Protein AF-A0A0Q8IZI5-F1 (afdb_monomer_lite)

Foldseek 3Di:
DECVQPEDEDQDAAESEEAEDPAFCPDVVREDADAAEYENYEYECQNVVVVVRHNYAHYEHYDARHHYDHPAAHEDYNYEYEDRQAQNYEYEYQYAERYEYYAYEYHELAHEYEYAEANGEHEHYEYYLYEFEYEQVRFNAHYEDNYADHEHEYEHYEYYNYEGEAFHHEHEWDRQYEYEHYYAEAYEFHHADYDAQTESYEYEYEDATEYEHAEHYQYEYEADNAAPYHYEYYHNYYYYADEHENYEYEHNPHQVHENEEHAQHERYEYYLAEADYEDLYQENYEAHNYEQYEYENYEYDDYPRHQEHYEYDDQYENYEHEAYEYADPHYHYHDPHPYDYHYHYDYDD

Structure (mmCIF, N/CA/C/O backbone):
data_AF-A0A0Q8IZI5-F1
#
_entry.id   AF-A0A0Q8IZI5-F1
#
loop_
_atom_site.group_PDB
_atom_site.id
_atom_site.type_symbol
_atom_site.label_atom_id
_atom_site.label_alt_id
_atom_site.label_comp_id
_atom_site.label_asym_id
_atom_site.label_entity_id
_atom_site.label_seq_id
_atom_site.pdbx_PDB_ins_code
_atom_site.Cartn_x
_atom_site.Cartn_y
_atom_site.Cartn_z
_atom_site.occupancy
_atom_site.B_iso_or_equiv
_atom_site.auth_seq_id
_atom_site.auth_comp_id
_atom_site.auth_asym_id
_atom_site.auth_atom_id
_atom_site.pdbx_PDB_model_num
ATOM 1 N N . MET A 1 1 ? -24.765 -6.266 13.966 1.00 77.00 1 MET A N 1
ATOM 2 C CA . MET A 1 1 ? -25.702 -5.258 13.436 1.00 77.00 1 MET A CA 1
ATOM 3 C C . MET A 1 1 ? -26.083 -5.649 12.017 1.00 77.00 1 MET A C 1
ATOM 5 O O . MET A 1 1 ? -25.200 -5.822 11.191 1.00 77.00 1 MET A O 1
ATOM 9 N N . LYS A 1 2 ? -27.375 -5.827 11.736 1.00 82.44 2 LYS A N 1
ATOM 10 C CA . LYS A 1 2 ? -27.873 -5.994 10.365 1.00 82.44 2 LYS A CA 1
ATOM 11 C C . LYS A 1 2 ? -28.459 -4.654 9.944 1.00 82.44 2 LYS A C 1
ATOM 13 O O . LYS A 1 2 ? -29.420 -4.203 10.556 1.00 82.44 2 LYS A O 1
ATOM 18 N N . GLY A 1 3 ? -27.832 -4.002 8.974 1.00 71.56 3 GLY A N 1
ATOM 19 C CA . GLY A 1 3 ? -28.241 -2.687 8.509 1.00 71.56 3 GLY A CA 1
ATOM 20 C C . GLY A 1 3 ? -29.506 -2.727 7.658 1.00 71.56 3 GLY A C 1
ATOM 21 O O . GLY A 1 3 ? -30.196 -1.727 7.614 1.00 71.56 3 GLY A O 1
ATOM 22 N N . ASN A 1 4 ? -29.864 -3.860 7.037 1.00 81.94 4 ASN A N 1
ATOM 23 C CA . ASN A 1 4 ? -31.060 -3.991 6.186 1.00 81.94 4 ASN A CA 1
ATOM 24 C C . ASN A 1 4 ? -31.183 -2.868 5.130 1.00 81.94 4 ASN A C 1
ATOM 26 O O . ASN A 1 4 ? -32.286 -2.417 4.835 1.00 81.94 4 ASN A O 1
ATOM 30 N N . ASN A 1 5 ? -30.051 -2.422 4.569 1.00 80.50 5 ASN A N 1
ATOM 31 C CA . ASN A 1 5 ? -29.948 -1.297 3.630 1.00 80.50 5 ASN A CA 1
ATOM 32 C C . ASN A 1 5 ? -30.309 0.075 4.227 1.00 80.50 5 ASN A C 1
ATOM 34 O O . ASN A 1 5 ? -30.583 1.016 3.484 1.00 80.50 5 ASN A O 1
ATOM 38 N N . CYS A 1 6 ? -30.289 0.215 5.553 1.00 88.12 6 CYS A N 1
ATOM 39 C CA . CYS A 1 6 ? -30.423 1.508 6.208 1.00 88.12 6 CYS A CA 1
ATOM 40 C C . CYS A 1 6 ? -29.245 2.428 5.858 1.00 88.12 6 CYS A C 1
ATOM 42 O O . CYS A 1 6 ? -28.095 1.991 5.741 1.00 88.12 6 CYS A O 1
ATOM 44 N N . GLU A 1 7 ? -29.542 3.722 5.753 1.00 93.31 7 GLU A N 1
ATOM 45 C CA . GLU A 1 7 ? -28.550 4.785 5.625 1.00 93.31 7 GLU A CA 1
ATOM 46 C C . GLU A 1 7 ? -28.426 5.552 6.947 1.00 93.31 7 GLU A C 1
ATOM 48 O O . GLU A 1 7 ? -29.413 6.026 7.509 1.00 93.31 7 GLU A O 1
ATOM 53 N N . ILE A 1 8 ? -27.196 5.683 7.440 1.00 92.81 8 ILE A N 1
ATOM 54 C CA . ILE A 1 8 ? -26.829 6.558 8.551 1.00 92.81 8 ILE A CA 1
ATOM 55 C C . ILE A 1 8 ? -26.340 7.878 7.957 1.00 92.81 8 ILE A C 1
ATOM 57 O O . ILE A 1 8 ? -25.243 7.950 7.396 1.00 92.81 8 ILE A O 1
ATOM 61 N N . MET A 1 9 ? -27.143 8.932 8.106 1.00 93.69 9 MET A N 1
ATOM 62 C CA . MET A 1 9 ? -26.742 10.300 7.776 1.00 93.69 9 MET A CA 1
ATOM 63 C C . MET A 1 9 ? -25.975 10.902 8.956 1.00 93.69 9 MET A C 1
ATOM 65 O O . MET A 1 9 ? -26.562 11.330 9.949 1.00 93.69 9 MET A O 1
ATOM 69 N N . ALA A 1 10 ? -24.648 10.890 8.875 1.00 90.81 10 ALA A N 1
ATOM 70 C CA . ALA A 1 10 ? -23.789 11.318 9.966 1.00 90.81 10 ALA A CA 1
ATOM 71 C C . ALA A 1 10 ? -23.769 12.849 10.091 1.00 90.81 10 ALA A C 1
ATOM 73 O O . ALA A 1 10 ? -23.404 13.558 9.153 1.00 90.81 10 ALA A O 1
ATOM 74 N N . ASN A 1 11 ? -24.107 13.346 11.282 1.00 91.75 11 ASN A N 1
ATOM 75 C CA . ASN A 1 11 ? -23.976 14.749 11.681 1.00 91.75 11 ASN A CA 1
ATOM 76 C C . ASN A 1 11 ? -23.412 14.848 13.110 1.00 91.75 11 ASN A C 1
ATOM 78 O O . ASN A 1 11 ? -23.970 15.509 13.983 1.00 91.75 11 ASN A O 1
ATOM 82 N N . VAL A 1 12 ? -22.344 14.095 13.370 1.00 88.88 12 VAL A N 1
ATOM 83 C CA . VAL A 1 12 ? -21.692 14.007 14.681 1.00 88.88 12 VAL A CA 1
ATOM 84 C C . VAL A 1 12 ? -20.206 14.322 14.554 1.00 88.88 12 VAL A C 1
ATOM 86 O O . VAL A 1 12 ? -19.588 14.037 13.528 1.00 88.88 12 VAL A O 1
ATOM 89 N N . ALA A 1 13 ? -19.633 14.922 15.599 1.00 90.38 13 ALA A N 1
ATOM 90 C CA . ALA A 1 13 ? -18.185 14.967 15.750 1.00 90.38 13 ALA A CA 1
ATOM 91 C C . ALA A 1 13 ? -17.682 13.556 16.086 1.00 90.38 13 ALA A C 1
ATOM 93 O O . ALA A 1 13 ? -18.263 12.874 16.931 1.00 90.38 13 ALA A O 1
ATOM 94 N N . GLY A 1 14 ? -16.607 13.120 15.431 1.00 91.06 14 GLY A N 1
ATOM 95 C CA . GLY A 1 14 ? -16.111 11.750 15.550 1.00 91.06 14 GLY A CA 1
ATOM 96 C C . GLY A 1 14 ? -16.779 10.734 14.604 1.00 91.06 14 GLY A C 1
ATOM 97 O O . GLY A 1 14 ? -17.493 11.106 13.671 1.00 91.06 14 GLY A O 1
ATOM 98 N N . PRO A 1 15 ? -16.514 9.432 14.804 1.00 93.50 15 PRO A N 1
ATOM 99 C CA . PRO A 1 15 ? -17.040 8.367 13.952 1.00 93.50 15 PRO A CA 1
ATOM 100 C C . PRO A 1 15 ? -18.563 8.212 14.061 1.00 93.50 15 PRO A C 1
ATOM 102 O O . PRO A 1 15 ? -19.110 8.219 15.163 1.00 93.50 15 PRO A O 1
ATOM 105 N N . ALA A 1 16 ? -19.235 7.972 12.932 1.00 94.12 16 ALA A N 1
ATOM 106 C CA . ALA A 1 16 ? -20.662 7.644 12.898 1.00 94.12 16 ALA A CA 1
ATOM 107 C C . ALA A 1 16 ? -20.955 6.278 13.541 1.00 94.12 16 ALA A C 1
ATOM 109 O O . ALA A 1 16 ? -21.962 6.110 14.228 1.00 94.12 16 ALA A O 1
ATOM 110 N N . LEU A 1 17 ? -20.053 5.311 13.354 1.00 93.81 17 LEU A N 1
ATOM 111 C CA . LEU A 1 17 ? -20.036 4.048 14.080 1.00 93.81 17 LEU A CA 1
ATOM 112 C C . LEU A 1 17 ? -18.673 3.831 14.734 1.00 93.81 17 LEU A C 1
ATOM 114 O O . LEU A 1 17 ? -17.640 3.763 14.067 1.00 93.81 17 LEU A O 1
ATOM 118 N N . ARG A 1 18 ? -18.684 3.664 16.055 1.00 92.19 18 ARG A N 1
ATOM 119 C CA . ARG A 1 18 ? -17.483 3.404 16.845 1.00 92.19 18 ARG A CA 1
ATOM 120 C C . ARG A 1 18 ? -17.511 1.997 17.424 1.00 92.19 18 ARG A C 1
ATOM 122 O O . ARG A 1 18 ? -18.342 1.694 18.275 1.00 92.19 18 ARG A O 1
ATOM 129 N N . LEU A 1 19 ? -16.583 1.154 16.985 1.00 89.75 19 LEU A N 1
ATOM 130 C CA . LEU A 1 19 ? -16.365 -0.190 17.519 1.00 89.75 19 LEU A CA 1
ATOM 131 C C . LEU A 1 19 ? -15.165 -0.141 18.457 1.00 89.75 19 LEU A C 1
ATOM 133 O O . LEU A 1 19 ? -14.031 -0.417 18.066 1.00 89.75 19 LEU A O 1
ATOM 137 N N . GLN A 1 20 ? -15.430 0.294 19.685 1.00 83.50 20 GLN A N 1
ATOM 138 C CA . GLN A 1 20 ? -14.397 0.484 20.693 1.00 83.50 20 GLN A CA 1
ATOM 139 C C . GLN A 1 20 ? -14.345 -0.706 21.661 1.00 83.50 20 GLN A C 1
ATOM 141 O O . GLN A 1 20 ? -15.379 -1.069 22.237 1.00 83.50 20 GLN A O 1
ATOM 146 N N . PRO A 1 21 ? -13.155 -1.275 21.902 1.00 80.62 21 PRO A N 1
ATOM 147 C CA . PRO A 1 21 ? -12.958 -2.188 23.014 1.00 80.62 21 PRO A CA 1
ATOM 148 C C . PRO A 1 21 ? -13.211 -1.431 24.330 1.00 80.62 21 PRO A C 1
ATOM 150 O O . PRO A 1 21 ? -13.073 -0.208 24.419 1.00 80.62 21 PRO A O 1
ATOM 153 N N . GLN A 1 22 ? -13.612 -2.142 25.364 1.00 80.25 22 GLN A N 1
ATOM 154 C CA . GLN A 1 22 ? -13.727 -1.706 26.748 1.00 80.25 22 GLN A CA 1
ATOM 155 C C . GLN A 1 22 ? -12.480 -2.057 27.569 1.00 80.25 22 GLN A C 1
ATOM 157 O O . GLN A 1 22 ? -12.191 -1.346 28.529 1.00 80.25 22 GLN A O 1
ATOM 162 N N . CYS A 1 23 ? -11.719 -3.098 27.202 1.00 78.88 23 CYS A N 1
ATOM 163 C CA . CYS A 1 23 ? -10.543 -3.521 27.973 1.00 78.88 23 CYS A CA 1
ATOM 164 C C . CYS A 1 23 ? -9.328 -2.580 27.779 1.00 78.88 23 CYS A C 1
ATOM 166 O O . CYS A 1 23 ? -8.793 -2.493 26.663 1.00 78.88 23 CYS A O 1
ATOM 168 N N . PRO A 1 24 ? -8.848 -1.900 28.842 1.00 80.38 24 PRO A N 1
ATOM 169 C CA . PRO A 1 24 ? -7.635 -1.090 28.785 1.00 80.38 24 PRO A CA 1
ATOM 170 C C . PRO A 1 24 ? -6.370 -1.959 28.799 1.00 80.38 24 PRO A C 1
ATOM 172 O O . PRO A 1 24 ? -6.361 -3.084 29.309 1.00 80.38 24 PRO A O 1
ATOM 175 N N . ILE A 1 25 ? -5.258 -1.412 28.301 1.00 74.44 25 ILE A N 1
ATOM 176 C CA . ILE A 1 25 ? -3.935 -2.030 28.460 1.00 74.44 25 ILE A CA 1
ATOM 177 C C . ILE A 1 25 ? -3.653 -2.239 29.958 1.00 74.44 25 ILE A C 1
ATOM 179 O O . ILE A 1 25 ? -3.585 -1.281 30.721 1.00 74.44 25 ILE A O 1
ATOM 183 N N . GLY A 1 26 ? -3.472 -3.499 30.368 1.00 69.12 26 GLY A N 1
ATOM 184 C CA . GLY A 1 26 ? -3.138 -3.866 31.751 1.00 69.12 26 GLY A CA 1
ATOM 185 C C . GLY A 1 26 ? -4.328 -4.176 32.668 1.00 69.12 26 GLY A C 1
ATOM 186 O O . GLY A 1 26 ? -4.102 -4.478 33.835 1.00 69.12 26 GLY A O 1
ATOM 187 N N . GLY A 1 27 ? -5.574 -4.143 32.173 1.00 59.69 27 GLY A N 1
ATOM 188 C CA . GLY A 1 27 ? -6.738 -4.640 32.924 1.00 59.69 27 GLY A CA 1
ATOM 189 C C . GLY A 1 27 ? -6.734 -6.169 33.086 1.00 59.69 27 GLY A C 1
ATOM 190 O O . GLY A 1 27 ? -5.995 -6.859 32.392 1.00 59.69 27 GLY A O 1
ATOM 191 N N . THR A 1 28 ? -7.559 -6.729 33.977 1.00 55.69 28 THR A N 1
ATOM 192 C CA . THR A 1 28 ? -7.746 -8.189 34.117 1.00 55.69 28 THR A CA 1
ATOM 193 C C . THR A 1 28 ? -9.101 -8.602 33.526 1.00 55.69 28 THR A C 1
ATOM 195 O O . THR A 1 28 ? -10.110 -8.041 33.953 1.00 55.69 28 THR A O 1
ATOM 198 N N . PRO A 1 29 ? -9.171 -9.587 32.609 1.00 53.06 29 PRO A N 1
ATOM 199 C CA . PRO A 1 29 ? -8.068 -10.159 31.837 1.00 53.06 29 PRO A CA 1
ATOM 200 C C . PRO A 1 29 ? -7.710 -9.193 30.692 1.00 53.06 29 PRO A C 1
ATOM 202 O O . PRO A 1 29 ? -8.602 -8.692 30.017 1.00 53.06 29 PRO A O 1
ATOM 205 N N . GLY A 1 30 ? -6.422 -8.898 30.492 1.00 59.62 30 GLY A N 1
ATOM 206 C CA . GLY A 1 30 ? -5.902 -7.767 29.692 1.00 59.62 30 GLY A CA 1
ATOM 207 C C . GLY A 1 30 ? -6.047 -7.861 28.178 1.00 59.62 30 GLY A C 1
ATOM 208 O O . GLY A 1 30 ? -5.169 -7.403 27.440 1.00 59.62 30 GLY A O 1
ATOM 209 N N . LEU A 1 31 ? -7.127 -8.489 27.728 1.00 68.62 31 LEU A N 1
ATOM 210 C CA . LEU A 1 31 ? -7.526 -8.639 26.350 1.00 68.62 31 LEU A CA 1
ATOM 211 C C . LEU A 1 31 ? -9.045 -8.779 26.271 1.00 68.62 31 LEU A C 1
ATOM 213 O O . LEU A 1 31 ? -9.615 -9.711 26.839 1.00 68.62 31 LEU A O 1
ATOM 217 N N . GLU A 1 32 ? -9.695 -7.906 25.507 1.00 69.69 32 GLU A N 1
ATOM 218 C CA . GLU A 1 32 ? -11.081 -8.142 25.135 1.00 69.69 32 GLU A CA 1
ATOM 219 C C . GLU A 1 32 ? -11.163 -9.102 23.957 1.00 69.69 32 GLU A C 1
ATOM 221 O O . GLU A 1 32 ? -10.689 -8.805 22.856 1.00 69.69 32 GLU A O 1
ATOM 226 N N . VAL A 1 33 ? -11.810 -10.238 24.205 1.00 71.62 33 VAL A N 1
ATOM 227 C CA . VAL A 1 33 ? -12.278 -11.145 23.163 1.00 71.62 33 VAL A CA 1
ATOM 228 C C . VAL A 1 33 ? -13.678 -10.699 22.780 1.00 71.62 33 VAL A C 1
ATOM 230 O O . VAL A 1 33 ? -14.648 -11.021 23.461 1.00 71.62 33 VAL A O 1
ATOM 233 N N . GLY A 1 34 ? -13.776 -9.933 21.701 1.00 70.56 34 GLY A N 1
ATOM 234 C CA . GLY A 1 34 ? -15.057 -9.511 21.156 1.00 70.56 34 GLY A CA 1
ATOM 235 C C . GLY A 1 34 ? -15.252 -10.022 19.736 1.00 70.56 34 GLY A C 1
ATOM 236 O O . GLY A 1 34 ? -14.299 -10.267 18.999 1.00 70.56 34 GLY A O 1
ATOM 237 N N . TYR A 1 35 ? -16.516 -10.181 19.368 1.00 83.88 35 TYR A N 1
ATOM 238 C CA . TYR A 1 35 ? -16.939 -10.501 18.016 1.00 83.88 35 TYR A CA 1
ATOM 239 C C . TYR A 1 35 ? -17.984 -9.482 17.580 1.00 83.88 35 TYR A C 1
ATOM 241 O O . TYR A 1 35 ? -18.948 -9.220 18.302 1.00 83.88 35 TYR A O 1
ATOM 249 N N . PHE A 1 36 ? -17.816 -8.931 16.383 1.00 87.44 36 PHE A N 1
ATOM 250 C CA . PHE A 1 36 ? -18.858 -8.158 15.730 1.00 87.44 36 PHE A CA 1
ATOM 251 C C . PHE A 1 36 ? -19.040 -8.610 14.287 1.00 87.44 36 PHE A C 1
ATOM 253 O O . PHE A 1 36 ? -18.099 -8.990 13.589 1.00 87.44 36 PHE A O 1
ATOM 260 N N . GLN A 1 37 ? -20.282 -8.496 13.839 1.00 91.56 37 GLN A N 1
ATOM 261 C CA . GLN A 1 37 ? -20.657 -8.616 12.443 1.00 91.56 37 GLN A CA 1
ATOM 262 C C . GLN A 1 37 ? -21.537 -7.425 12.076 1.00 91.56 37 GLN A C 1
ATOM 264 O O . GLN A 1 37 ? -22.537 -7.163 12.754 1.00 91.56 37 GLN A O 1
ATOM 269 N N . ILE A 1 38 ? -21.160 -6.701 11.028 1.00 92.06 38 ILE A N 1
ATOM 270 C CA . ILE A 1 38 ? -21.917 -5.587 10.455 1.00 92.06 38 ILE A CA 1
ATOM 271 C C . ILE A 1 38 ? -22.160 -5.899 8.986 1.00 92.06 38 ILE A C 1
ATOM 273 O O . ILE A 1 38 ? -21.209 -6.138 8.246 1.00 92.06 38 ILE A O 1
ATOM 277 N N . ASP A 1 39 ? -23.428 -5.895 8.585 1.00 94.25 39 ASP A N 1
ATOM 278 C CA . ASP A 1 39 ? -23.835 -6.172 7.209 1.00 94.25 39 ASP A CA 1
ATOM 279 C C . ASP A 1 39 ? -24.782 -5.099 6.673 1.00 94.25 39 ASP A C 1
ATOM 281 O O . ASP A 1 39 ? -25.636 -4.629 7.429 1.00 94.25 39 ASP A O 1
ATOM 285 N N . ASN A 1 40 ? -24.727 -4.825 5.367 1.00 94.62 40 ASN A N 1
ATOM 286 C CA . ASN A 1 40 ? -25.743 -4.072 4.615 1.00 94.62 40 ASN A CA 1
ATOM 287 C C . ASN A 1 40 ? -26.039 -2.686 5.202 1.00 94.62 40 ASN A C 1
ATOM 289 O O . ASN A 1 40 ? -27.193 -2.378 5.520 1.00 94.62 40 ASN A O 1
ATOM 293 N N . LEU A 1 41 ? -25.000 -1.871 5.390 1.00 94.12 41 LEU A N 1
ATOM 294 C CA . LEU A 1 41 ? -25.110 -0.550 6.009 1.00 94.12 41 LEU A CA 1
ATOM 295 C C . LEU A 1 41 ? -24.499 0.528 5.116 1.00 94.12 41 LEU A C 1
ATOM 297 O O . LEU A 1 41 ? -23.389 0.367 4.606 1.00 94.12 41 LEU A O 1
ATOM 301 N N . ARG A 1 42 ? -25.214 1.643 4.960 1.00 95.62 42 ARG A N 1
ATOM 302 C CA . ARG A 1 42 ? -24.746 2.813 4.219 1.00 95.62 42 ARG A CA 1
ATOM 303 C C . ARG A 1 42 ? -24.444 3.965 5.173 1.00 95.62 42 ARG A C 1
ATOM 305 O O . ARG A 1 42 ? -25.242 4.259 6.055 1.00 95.62 42 ARG A O 1
ATOM 312 N N . PHE A 1 43 ? -23.321 4.641 4.976 1.00 96.06 43 PHE A N 1
ATOM 313 C CA . PHE A 1 43 ? -22.918 5.828 5.724 1.00 96.06 43 PHE A CA 1
ATOM 314 C C . PHE A 1 43 ? -22.804 7.024 4.789 1.00 96.06 43 PHE A C 1
ATOM 316 O O . PHE A 1 43 ? -22.127 6.951 3.765 1.00 96.06 43 PHE A O 1
ATOM 323 N N . ASN A 1 44 ? -23.419 8.137 5.172 1.00 95.25 44 ASN A N 1
ATOM 324 C CA . ASN A 1 44 ? -23.375 9.382 4.421 1.00 95.25 44 ASN A CA 1
ATOM 325 C C . ASN A 1 44 ? -22.866 10.517 5.312 1.00 95.25 44 ASN A C 1
ATOM 327 O O . ASN A 1 44 ? -23.539 10.926 6.257 1.00 95.25 44 ASN A O 1
ATOM 331 N N . GLY A 1 45 ? -21.663 11.003 5.013 1.00 93.38 45 GLY A N 1
ATOM 332 C CA . GLY A 1 45 ? -20.967 12.046 5.759 1.00 93.38 45 GLY A CA 1
ATOM 333 C C . GLY A 1 45 ? -21.304 13.477 5.338 1.00 93.38 45 GLY A C 1
ATOM 334 O O . GLY A 1 45 ? -20.684 14.395 5.868 1.00 93.38 45 GLY A O 1
ATOM 335 N N . TYR A 1 46 ? -22.265 13.693 4.423 1.00 92.88 46 TYR A N 1
ATOM 336 C CA . TYR A 1 46 ? -22.582 15.015 3.860 1.00 92.88 46 TYR A CA 1
ATOM 337 C C . TYR A 1 46 ? -22.705 16.112 4.928 1.00 92.88 46 TYR A C 1
ATOM 339 O O . TYR A 1 46 ? -22.008 17.124 4.853 1.00 92.88 46 TYR A O 1
ATOM 347 N N . PHE A 1 47 ? -23.527 15.892 5.959 1.00 91.81 47 PHE A N 1
ATOM 348 C CA . PHE A 1 47 ? -23.732 16.883 7.018 1.00 91.81 47 PHE A CA 1
ATOM 349 C C . PHE A 1 47 ? -22.503 17.048 7.916 1.00 91.81 47 PHE A C 1
ATOM 351 O O . PHE A 1 47 ? -22.141 18.175 8.249 1.00 91.81 47 PHE A O 1
ATOM 358 N N . ALA A 1 48 ? -21.819 15.955 8.268 1.00 88.38 48 ALA A N 1
ATOM 359 C CA . ALA A 1 48 ? -20.588 16.023 9.052 1.00 88.38 48 ALA A CA 1
ATOM 360 C C . ALA A 1 48 ? -19.491 16.835 8.341 1.00 88.38 48 ALA A C 1
ATOM 362 O O . ALA A 1 48 ? -18.776 17.602 8.988 1.00 88.38 48 ALA A O 1
ATOM 363 N N . SER A 1 49 ? -19.381 16.700 7.018 1.00 87.00 49 SER A N 1
ATOM 364 C CA . SER A 1 49 ? -18.439 17.462 6.196 1.00 87.00 49 SER A CA 1
ATOM 365 C C . SER A 1 49 ? -18.869 18.917 6.016 1.00 87.00 49 SER A C 1
ATOM 367 O O . SER A 1 49 ? -18.052 19.811 6.224 1.00 87.00 49 SER A O 1
ATOM 369 N N . GLN A 1 50 ? -20.145 19.176 5.706 1.00 90.00 50 GLN A N 1
ATOM 370 C CA . GLN A 1 50 ? -20.685 20.532 5.550 1.00 90.00 50 GLN A CA 1
ATOM 371 C C . GLN A 1 50 ? -20.516 21.373 6.823 1.00 90.00 50 GLN A C 1
ATOM 373 O O . GLN A 1 50 ? -20.164 22.547 6.747 1.00 90.00 50 GLN A O 1
ATOM 378 N N . ASN A 1 51 ? -20.718 20.758 7.989 1.00 90.62 51 ASN A N 1
ATOM 379 C CA . ASN A 1 51 ? -20.594 21.417 9.288 1.00 90.62 51 ASN A CA 1
ATOM 380 C C . ASN A 1 51 ? -19.152 21.436 9.825 1.00 90.62 51 ASN A C 1
ATOM 382 O O . ASN A 1 51 ? -18.928 21.879 10.950 1.00 90.62 51 ASN A O 1
ATOM 386 N N . GLY A 1 52 ? -18.170 20.939 9.061 1.00 88.25 52 GLY A N 1
ATOM 387 C CA . GLY A 1 52 ? -16.759 20.955 9.452 1.00 88.25 52 GLY A CA 1
ATOM 388 C C . GLY A 1 52 ? -16.456 20.153 10.721 1.00 88.25 52 GLY A C 1
ATOM 389 O O . GLY A 1 52 ? -15.543 20.504 11.468 1.00 88.25 52 GLY A O 1
ATOM 390 N N . LEU A 1 53 ? -17.215 19.085 10.995 1.00 89.75 53 LEU A N 1
ATOM 391 C CA . LEU A 1 53 ? -17.101 18.346 12.251 1.00 89.75 53 LEU A CA 1
ATOM 392 C C . LEU A 1 53 ? -15.743 17.640 12.356 1.00 89.75 53 LEU A C 1
ATOM 394 O O . LEU A 1 53 ? -15.289 16.957 11.431 1.00 89.75 53 LEU A O 1
ATOM 398 N N . ILE A 1 54 ? -15.081 17.814 13.500 1.00 86.75 54 ILE A N 1
ATOM 399 C CA . ILE A 1 54 ? -13.734 17.291 13.758 1.00 86.75 54 ILE A CA 1
ATOM 400 C C . ILE A 1 54 ? -13.788 15.774 13.973 1.00 86.75 54 ILE A C 1
ATOM 402 O O . ILE A 1 54 ? -14.721 15.248 14.582 1.00 86.75 54 ILE A O 1
ATOM 406 N N . GLY A 1 55 ? -12.773 15.061 13.474 1.00 83.50 55 GLY A N 1
ATOM 407 C CA . GLY A 1 55 ? -12.616 13.616 13.684 1.00 83.50 55 GLY A CA 1
ATOM 408 C C . GLY A 1 55 ? -13.686 12.752 13.012 1.00 83.50 55 GLY A C 1
ATOM 409 O O . GLY A 1 55 ? -13.762 11.555 13.297 1.00 83.50 55 GLY A O 1
ATOM 410 N N . ARG A 1 56 ? -14.515 13.348 12.144 1.00 90.88 56 ARG A N 1
ATOM 411 C CA . ARG A 1 56 ? -15.560 12.646 11.398 1.00 90.88 56 ARG A CA 1
ATOM 412 C C . ARG A 1 56 ? -14.973 11.468 10.623 1.00 90.88 56 ARG A C 1
ATOM 414 O O . ARG A 1 56 ? -13.896 11.571 10.048 1.00 90.88 56 ARG A O 1
ATOM 421 N N . SER A 1 57 ? -15.662 10.341 10.660 1.00 94.50 57 SER A N 1
ATOM 422 C CA . SER A 1 57 ? -15.372 9.133 9.880 1.00 94.50 57 SER A CA 1
ATOM 423 C C . SER A 1 57 ? -16.644 8.291 9.835 1.00 94.50 57 SER A C 1
ATOM 425 O O . SER A 1 57 ? -17.527 8.458 10.682 1.00 94.50 57 SER A O 1
ATOM 427 N N . ALA A 1 58 ? -16.782 7.401 8.857 1.00 95.38 58 ALA A N 1
ATOM 428 C CA . ALA A 1 58 ? -17.903 6.471 8.858 1.00 95.38 58 ALA A CA 1
ATOM 429 C C . ALA A 1 58 ? -17.736 5.476 10.005 1.00 95.38 58 ALA A C 1
ATOM 431 O O . ALA A 1 58 ? -18.645 5.283 10.812 1.00 95.38 58 ALA A O 1
ATOM 432 N N . ILE A 1 59 ? -16.553 4.864 10.084 1.00 95.56 59 ILE A N 1
ATOM 433 C CA . ILE A 1 59 ? -16.290 3.762 11.002 1.00 95.56 59 ILE A CA 1
ATOM 434 C C . ILE A 1 59 ? -14.908 3.927 11.622 1.00 95.56 59 ILE A C 1
ATOM 436 O O . ILE A 1 59 ? -13.908 4.033 10.915 1.00 95.56 59 ILE A O 1
ATOM 440 N N . GLN A 1 60 ? -14.849 3.871 12.949 1.00 95.00 60 GLN A N 1
ATOM 441 C CA . GLN A 1 60 ? -13.602 3.680 13.685 1.00 95.00 60 GLN A CA 1
ATOM 442 C C . GLN A 1 60 ? -13.657 2.337 14.411 1.00 95.00 60 GLN A C 1
ATOM 444 O O . GLN A 1 60 ? -14.606 2.074 15.154 1.00 95.00 60 GLN A O 1
ATOM 449 N N . ILE A 1 61 ? -12.628 1.515 14.223 1.00 93.44 61 ILE A N 1
ATOM 450 C CA . ILE A 1 61 ? -12.445 0.243 14.920 1.00 93.44 61 ILE A CA 1
ATOM 451 C C . ILE A 1 61 ? -11.188 0.328 15.780 1.00 93.44 61 ILE A C 1
ATOM 453 O O . ILE A 1 61 ? -10.115 0.694 15.298 1.00 93.44 61 ILE A O 1
ATOM 457 N N . GLY A 1 62 ? -11.339 -0.022 17.055 1.00 90.12 62 GLY A N 1
ATOM 458 C CA . GLY A 1 62 ? -10.283 0.109 18.047 1.00 90.12 62 GLY A CA 1
ATOM 459 C C . GLY A 1 62 ? -10.213 1.501 18.680 1.00 90.12 62 GLY A C 1
ATOM 460 O O . GLY A 1 62 ? -10.895 2.454 18.283 1.00 90.12 62 GLY A O 1
ATOM 461 N N . GLU A 1 63 ? -9.395 1.604 19.721 1.00 89.31 63 GLU A N 1
ATOM 462 C CA . GLU A 1 63 ? -9.172 2.830 20.483 1.00 89.31 63 GLU A CA 1
ATOM 463 C C . GLU A 1 63 ? -7.778 2.799 21.118 1.00 89.31 63 GLU A C 1
ATOM 465 O O . GLU A 1 63 ? -7.312 1.742 21.549 1.00 89.31 63 GLU A O 1
ATOM 470 N N . VAL A 1 64 ? -7.109 3.955 21.155 1.00 87.81 64 VAL A N 1
ATOM 471 C CA . VAL A 1 64 ? -5.785 4.101 21.780 1.00 87.81 64 VAL A CA 1
ATOM 472 C C . VAL A 1 64 ? -5.853 3.693 23.249 1.00 87.81 64 VAL A C 1
ATOM 474 O O . VAL A 1 64 ? -6.808 4.033 23.949 1.00 87.81 64 VAL A O 1
ATOM 477 N N . GLY A 1 65 ? -4.853 2.953 23.725 1.00 86.44 65 GLY A N 1
ATOM 478 C CA . GLY A 1 65 ? -4.811 2.480 25.106 1.00 86.44 65 GLY A CA 1
ATOM 479 C C . GLY A 1 65 ? -5.718 1.278 25.384 1.00 86.44 65 GLY A C 1
ATOM 480 O O . GLY A 1 65 ? -5.844 0.863 26.541 1.00 86.44 65 GLY A O 1
ATOM 481 N N . LYS A 1 66 ? -6.346 0.696 24.353 1.00 87.12 66 LYS A N 1
ATOM 482 C CA . LYS A 1 66 ? -7.249 -0.453 24.484 1.00 87.12 66 LYS A CA 1
ATOM 483 C C . LYS A 1 66 ? -6.888 -1.592 23.542 1.00 87.12 66 LYS A C 1
ATOM 485 O O . LYS A 1 66 ? -6.281 -1.392 22.489 1.00 87.12 66 LYS A O 1
ATOM 490 N N . LYS A 1 67 ? -7.256 -2.809 23.949 1.00 84.31 67 LYS A N 1
ATOM 491 C CA . LYS A 1 67 ? -6.896 -4.049 23.253 1.00 84.31 67 LYS A CA 1
ATOM 492 C C . LYS A 1 67 ? -8.123 -4.856 22.863 1.00 84.31 67 LYS A C 1
ATOM 494 O O . LYS A 1 67 ? -8.958 -5.162 23.709 1.00 84.31 67 LYS A O 1
ATOM 499 N N . PHE A 1 68 ? -8.152 -5.282 21.607 1.00 80.50 68 PHE A N 1
ATOM 500 C CA . PHE A 1 68 ? -9.159 -6.167 21.046 1.00 80.50 68 PHE A CA 1
ATOM 501 C C . PHE A 1 68 ? -8.528 -7.244 20.172 1.00 80.50 68 PHE A C 1
ATOM 503 O O . PHE A 1 68 ? -7.903 -6.968 19.144 1.00 80.50 68 PHE A O 1
ATOM 510 N N . ALA A 1 69 ? -8.712 -8.494 20.588 1.00 73.56 69 ALA A N 1
ATOM 511 C CA . ALA A 1 69 ? -8.414 -9.651 19.762 1.00 73.56 69 ALA A CA 1
ATOM 512 C C . ALA A 1 69 ? -9.322 -10.813 20.145 1.00 73.56 69 ALA A C 1
ATOM 514 O O . ALA A 1 69 ? -9.487 -11.120 21.322 1.00 73.56 69 ALA A O 1
ATOM 515 N N . GLY A 1 70 ? -9.844 -11.514 19.147 1.00 66.12 70 GLY A N 1
ATOM 516 C CA . GLY A 1 70 ? -10.587 -12.750 19.346 1.00 66.12 70 GLY A CA 1
ATOM 517 C C . GLY A 1 70 ? -10.181 -13.817 18.341 1.00 66.12 70 GLY A C 1
ATOM 518 O O . GLY A 1 70 ? -9.624 -13.518 17.290 1.00 66.12 70 GLY A O 1
ATOM 519 N N . PHE A 1 71 ? -10.473 -15.077 18.665 1.00 61.91 71 PHE A N 1
ATOM 520 C CA . PHE A 1 71 ? -10.297 -16.200 17.734 1.00 61.91 71 PHE A CA 1
ATOM 521 C C . PHE A 1 71 ? -11.420 -16.280 16.687 1.00 61.91 71 PHE A C 1
ATOM 523 O O . PHE A 1 71 ? -11.287 -16.983 15.689 1.00 61.91 71 PHE A O 1
ATOM 530 N N . GLN A 1 72 ? -12.526 -15.561 16.901 1.00 72.81 72 GLN A N 1
ATOM 531 C CA . GLN A 1 72 ? -13.603 -15.419 15.927 1.00 72.81 72 GLN A CA 1
ATOM 532 C C . GLN A 1 72 ? -13.367 -14.160 15.099 1.00 72.81 72 GLN A C 1
ATOM 534 O O . GLN A 1 72 ? -13.347 -13.047 15.624 1.00 72.81 72 GLN A O 1
ATOM 539 N N . LYS A 1 73 ? -13.181 -14.348 13.792 1.00 79.25 73 LYS A N 1
ATOM 540 C CA . LYS A 1 73 ? -12.898 -13.255 12.867 1.00 79.25 73 LYS A CA 1
ATOM 541 C C . LYS A 1 73 ? -14.118 -12.343 12.742 1.00 79.25 73 LYS A C 1
ATOM 543 O O . LYS A 1 73 ? -15.180 -12.789 12.305 1.00 79.25 73 LYS A O 1
ATOM 548 N N . CYS A 1 74 ? -13.958 -11.079 13.113 1.00 89.75 74 CYS A N 1
ATOM 549 C CA . CYS A 1 74 ? -15.001 -10.068 12.975 1.00 89.75 74 CYS A CA 1
ATOM 550 C C . CYS A 1 74 ? -15.267 -9.762 11.509 1.00 89.75 74 CYS A C 1
ATOM 552 O O . CYS A 1 74 ? -14.409 -9.994 10.658 1.00 89.75 74 CYS A O 1
ATOM 554 N N . GLN A 1 75 ? -16.458 -9.259 11.202 1.00 92.19 75 GLN A N 1
ATOM 555 C CA . GLN A 1 75 ? -16.886 -9.077 9.820 1.00 92.19 75 GLN A CA 1
ATOM 556 C C . GLN A 1 75 ? -17.535 -7.713 9.592 1.00 92.19 75 GLN A C 1
ATOM 558 O O . GLN A 1 75 ? -18.459 -7.316 10.303 1.00 92.19 75 GLN A O 1
ATOM 563 N N . LEU A 1 76 ? -17.071 -7.037 8.548 1.00 94.94 76 LEU A N 1
ATOM 564 C CA . LEU A 1 76 ? -17.726 -5.918 7.890 1.00 94.94 76 LEU A CA 1
ATOM 565 C C . LEU A 1 76 ? -18.041 -6.343 6.462 1.00 94.94 76 LEU A C 1
ATOM 567 O O . LEU A 1 76 ? -17.129 -6.689 5.710 1.00 94.94 76 LEU A O 1
ATOM 571 N N . ARG A 1 77 ? -19.317 -6.338 6.090 1.00 96.12 77 ARG A N 1
ATOM 572 C CA . ARG A 1 77 ? -19.747 -6.865 4.800 1.00 96.12 77 ARG A CA 1
ATOM 573 C C . ARG A 1 77 ? -20.812 -5.998 4.153 1.00 96.12 77 ARG A C 1
ATOM 575 O O . ARG A 1 77 ? -21.715 -5.539 4.845 1.00 96.12 77 ARG A O 1
ATOM 582 N N . ASP A 1 78 ? -20.724 -5.798 2.841 1.00 96.56 78 ASP A N 1
ATOM 583 C CA . ASP A 1 78 ? -21.723 -5.029 2.084 1.00 96.56 78 ASP A CA 1
ATOM 584 C C . ASP A 1 78 ? -21.954 -3.634 2.705 1.00 96.56 78 ASP A C 1
ATOM 586 O O . ASP A 1 78 ? -23.078 -3.222 3.004 1.00 96.56 78 ASP A O 1
ATOM 590 N N . VAL A 1 79 ? -20.855 -2.930 2.990 1.00 96.75 79 VAL A N 1
ATOM 591 C CA . VAL A 1 79 ? -20.875 -1.595 3.601 1.00 96.75 79 VAL A CA 1
ATOM 592 C C . VAL A 1 79 ? -20.482 -0.557 2.565 1.00 96.75 79 VAL A C 1
ATOM 594 O O . VAL A 1 79 ? -19.455 -0.700 1.907 1.00 96.75 79 VAL A O 1
ATOM 597 N N . PHE A 1 80 ? -21.264 0.514 2.467 1.00 96.81 80 PHE A N 1
ATOM 598 C CA . PHE A 1 80 ? -20.966 1.662 1.613 1.00 96.81 80 PHE A CA 1
ATOM 599 C C . PHE A 1 80 ? -20.780 2.913 2.467 1.00 96.81 80 PHE A C 1
ATOM 601 O O . PHE A 1 80 ? -21.629 3.215 3.301 1.00 96.81 80 PHE A O 1
ATOM 608 N N . ALA A 1 81 ? -19.713 3.672 2.253 1.00 96.06 81 ALA A N 1
ATOM 609 C CA . ALA A 1 81 ? -19.481 4.936 2.938 1.00 96.06 81 ALA A CA 1
ATOM 610 C C . ALA A 1 81 ? -19.108 6.033 1.941 1.00 96.06 81 ALA A C 1
ATOM 612 O O . ALA A 1 81 ? -18.284 5.806 1.059 1.00 96.06 81 ALA A O 1
ATOM 613 N N . LEU A 1 82 ? -19.698 7.221 2.085 1.00 94.62 82 LEU A N 1
ATOM 614 C CA . LEU A 1 82 ? -19.387 8.381 1.248 1.00 94.62 82 LEU A CA 1
ATOM 615 C C . LEU A 1 82 ? -19.289 9.682 2.054 1.00 94.62 82 LEU A C 1
ATOM 617 O O . LEU A 1 82 ? -19.971 9.840 3.068 1.00 94.62 82 LEU A O 1
ATOM 621 N N . GLY A 1 83 ? -18.511 10.640 1.548 1.00 89.25 83 GLY A N 1
ATOM 622 C CA . GLY A 1 83 ? -18.621 12.056 1.920 1.00 89.25 83 GLY A CA 1
ATOM 623 C C . GLY A 1 83 ? -18.058 12.451 3.288 1.00 89.25 83 GLY A C 1
ATOM 624 O O . GLY A 1 83 ? -18.538 13.422 3.870 1.00 89.25 83 GLY A O 1
ATOM 625 N N . PHE A 1 84 ? -17.081 11.718 3.831 1.00 88.88 84 PHE A N 1
ATOM 626 C CA . PHE A 1 84 ? -16.440 12.060 5.112 1.00 88.88 84 PHE A CA 1
ATOM 627 C C . PHE A 1 84 ? -15.204 12.975 4.956 1.00 88.88 84 PHE A C 1
ATOM 629 O O . PHE A 1 84 ? -14.893 13.716 5.887 1.00 88.88 84 PHE A O 1
ATOM 636 N N . ASN A 1 85 ? -14.561 13.030 3.780 1.00 79.81 85 ASN A N 1
ATOM 637 C CA . ASN A 1 85 ? -13.442 13.933 3.426 1.00 79.81 85 ASN A CA 1
ATOM 638 C C . ASN A 1 85 ? -12.277 13.955 4.455 1.00 79.81 85 ASN A C 1
ATOM 640 O O . ASN A 1 85 ? -11.584 14.959 4.626 1.00 79.81 85 ASN A O 1
ATOM 644 N N . THR A 1 86 ? -12.112 12.849 5.171 1.00 87.88 86 THR A N 1
ATOM 645 C CA . THR A 1 86 ? -11.129 12.470 6.204 1.00 87.88 86 THR A CA 1
ATOM 646 C C . THR A 1 86 ? -11.018 10.943 6.125 1.00 87.88 86 THR A C 1
ATOM 648 O O . THR A 1 86 ? -11.840 10.355 5.418 1.00 87.88 86 THR A O 1
ATOM 651 N N . PRO A 1 87 ? -10.093 10.261 6.831 1.00 92.62 87 PRO A N 1
ATOM 652 C CA . PRO A 1 87 ? -10.087 8.801 6.854 1.00 92.62 87 PRO A CA 1
ATOM 653 C C . PRO A 1 87 ? -11.479 8.222 7.144 1.00 92.62 87 PRO A C 1
ATOM 655 O O . PRO A 1 87 ? -11.988 8.332 8.263 1.00 92.62 87 PRO A O 1
ATOM 658 N N . THR A 1 88 ? -12.121 7.656 6.118 1.00 95.69 88 THR A N 1
ATOM 659 C CA . THR A 1 88 ? -13.534 7.252 6.185 1.00 95.69 88 THR A CA 1
ATOM 660 C C . THR A 1 88 ? -13.680 6.006 7.045 1.00 95.69 88 THR A C 1
ATOM 662 O O . THR A 1 88 ? -14.612 5.910 7.849 1.00 95.69 88 THR A O 1
ATOM 665 N N . ILE A 1 89 ? -12.735 5.075 6.918 1.00 96.75 89 ILE A N 1
ATOM 666 C CA . ILE A 1 89 ? -12.591 3.928 7.812 1.00 96.75 89 ILE A CA 1
ATOM 667 C C . ILE A 1 89 ? -11.236 4.023 8.504 1.00 96.75 89 ILE A C 1
ATOM 669 O O . ILE A 1 89 ? -10.216 4.226 7.849 1.00 96.75 89 ILE A O 1
ATOM 673 N N . ARG A 1 90 ? -11.228 3.867 9.831 1.00 95.62 90 ARG A N 1
ATOM 674 C CA . ARG A 1 90 ? -10.027 3.989 10.664 1.00 95.62 90 ARG A CA 1
ATOM 675 C C . ARG A 1 90 ? -9.845 2.767 11.545 1.00 95.62 90 ARG A C 1
ATOM 677 O O . ARG A 1 90 ? -10.760 2.404 12.285 1.00 95.62 90 ARG A O 1
ATOM 684 N N . LEU A 1 91 ? -8.660 2.171 11.502 1.00 94.69 91 LEU A N 1
ATOM 685 C CA . LEU A 1 91 ? -8.236 1.110 12.406 1.00 94.69 91 LEU A CA 1
ATOM 686 C C . LEU A 1 91 ? -7.073 1.623 13.248 1.00 94.69 91 LEU A C 1
ATOM 688 O O . LEU A 1 91 ? -6.018 1.972 12.718 1.00 94.69 91 LEU A O 1
ATOM 692 N N . VAL A 1 92 ? -7.291 1.671 14.559 1.00 92.12 92 VAL A N 1
ATOM 693 C CA . VAL A 1 92 ? -6.345 2.220 15.537 1.00 92.12 92 VAL A CA 1
ATOM 694 C C . VAL A 1 92 ? -6.333 1.370 16.805 1.00 92.12 92 VAL A C 1
ATOM 696 O O . VAL A 1 92 ? -7.145 0.459 16.957 1.00 92.12 92 VAL A O 1
ATOM 699 N N . GLY A 1 93 ? -5.452 1.698 17.745 1.00 87.25 93 GLY A N 1
ATOM 700 C CA . GLY A 1 93 ? -5.414 1.113 19.085 1.00 87.25 93 GLY A CA 1
ATOM 701 C C . GLY A 1 93 ? -4.188 0.249 19.351 1.00 87.25 93 GLY A C 1
ATOM 702 O O . GLY A 1 93 ? -3.328 0.070 18.489 1.00 87.25 93 GLY A O 1
ATOM 703 N N . ALA A 1 94 ? -4.122 -0.287 20.568 1.00 88.12 94 ALA A N 1
ATOM 704 C CA . ALA A 1 94 ? -2.946 -1.001 21.058 1.00 88.12 94 ALA A CA 1
ATOM 705 C C . ALA A 1 94 ? -2.883 -2.423 20.509 1.00 88.12 94 ALA A C 1
ATOM 707 O O . ALA A 1 94 ? -1.811 -2.989 20.308 1.00 88.12 94 ALA A O 1
ATOM 708 N N . LEU A 1 95 ? -4.055 -3.015 20.297 1.00 89.38 95 LEU A N 1
ATOM 709 C CA . LEU A 1 95 ? -4.211 -4.296 19.640 1.00 89.38 95 LEU A CA 1
ATOM 710 C C . LEU A 1 95 ? -5.532 -4.289 18.880 1.00 89.38 95 LEU A C 1
ATOM 712 O O . LEU A 1 95 ? -6.583 -4.259 19.517 1.00 89.38 95 LEU A O 1
ATOM 716 N N . THR A 1 96 ? -5.471 -4.338 17.551 1.00 90.56 96 THR A N 1
ATOM 717 C CA . THR A 1 96 ? -6.655 -4.417 16.684 1.00 90.56 96 THR A CA 1
ATOM 718 C C . THR A 1 96 ? -6.389 -5.442 15.595 1.00 90.56 96 THR A C 1
ATOM 720 O O . THR A 1 96 ? -5.565 -5.219 14.709 1.00 90.56 96 THR A O 1
ATOM 723 N N . ARG A 1 97 ? -7.047 -6.602 15.682 1.00 90.62 97 ARG A N 1
ATOM 724 C CA . ARG A 1 97 ? -6.783 -7.723 14.772 1.00 90.62 97 ARG A CA 1
ATOM 725 C C . ARG A 1 97 ? -7.988 -8.605 14.488 1.00 90.62 97 ARG A C 1
ATOM 727 O O . ARG A 1 97 ? -9.001 -8.498 15.175 1.00 90.62 97 ARG A O 1
ATOM 734 N N . MET A 1 98 ? -7.836 -9.513 13.522 1.00 91.38 98 MET A N 1
ATOM 735 C CA . MET A 1 98 ? -8.815 -10.549 13.160 1.00 91.38 98 MET A CA 1
ATOM 736 C C . MET A 1 98 ? -10.125 -9.970 12.618 1.00 91.38 98 MET A C 1
ATOM 738 O O . MET A 1 98 ? -11.214 -10.292 13.099 1.00 91.38 98 MET A O 1
ATOM 742 N N . ILE A 1 99 ? -10.028 -9.115 11.598 1.00 93.19 99 ILE A N 1
ATOM 743 C CA . ILE A 1 99 ? -11.188 -8.456 10.981 1.00 93.19 99 ILE A CA 1
ATOM 744 C C . ILE A 1 99 ? -11.206 -8.741 9.479 1.00 93.19 99 ILE A C 1
ATOM 746 O O . ILE A 1 99 ? -10.207 -8.587 8.782 1.00 93.19 99 ILE A O 1
ATOM 750 N N . ASN A 1 100 ? -12.364 -9.160 8.983 1.00 95.31 100 ASN A N 1
ATOM 751 C CA . ASN A 1 100 ? -12.648 -9.351 7.572 1.00 95.31 100 ASN A CA 1
ATOM 752 C C . ASN A 1 100 ? -13.516 -8.212 7.044 1.00 95.31 100 ASN A C 1
ATOM 754 O O . ASN A 1 100 ? -14.605 -7.974 7.564 1.00 95.31 100 ASN A O 1
ATOM 758 N N . PHE A 1 101 ? -13.077 -7.592 5.965 1.00 97.31 101 PHE A N 1
ATOM 759 C CA . PHE A 1 101 ? -13.824 -6.653 5.151 1.00 97.31 101 PHE A CA 1
ATOM 760 C C . PHE A 1 101 ? -14.160 -7.361 3.836 1.00 97.31 101 PHE A C 1
ATOM 762 O O . PHE A 1 101 ? -13.281 -7.922 3.182 1.00 97.31 101 PHE A O 1
ATOM 769 N N . ASP A 1 102 ? -15.436 -7.391 3.474 1.00 97.88 102 ASP A N 1
ATOM 770 C CA . ASP A 1 102 ? -15.926 -8.072 2.274 1.00 97.88 102 ASP A CA 1
ATOM 771 C C . ASP A 1 102 ? -16.933 -7.178 1.549 1.00 97.88 102 ASP A C 1
ATOM 773 O O . ASP A 1 102 ? -17.960 -6.811 2.119 1.00 97.88 102 ASP A O 1
ATOM 777 N N . ARG A 1 103 ? -16.634 -6.798 0.302 1.00 97.69 103 ARG A N 1
ATOM 778 C CA . ARG A 1 103 ? -17.459 -5.861 -0.486 1.00 97.69 103 ARG A CA 1
ATOM 779 C C . ARG A 1 103 ? -17.731 -4.549 0.261 1.00 97.69 103 ARG A C 1
ATOM 781 O O . ARG A 1 103 ? -18.864 -4.078 0.350 1.00 97.69 103 ARG A O 1
ATOM 788 N N . VAL A 1 104 ? -16.679 -3.976 0.843 1.00 98.12 104 VAL A N 1
ATOM 789 C CA . VAL A 1 104 ? -16.727 -2.643 1.455 1.00 98.12 104 VAL A CA 1
ATOM 790 C C . VAL A 1 104 ? -16.331 -1.607 0.416 1.00 98.12 104 VAL A C 1
ATOM 792 O O . VAL A 1 104 ? -15.301 -1.755 -0.238 1.00 98.12 104 VAL A O 1
ATOM 795 N N . VAL A 1 105 ? -17.141 -0.563 0.276 1.00 97.81 105 VAL A N 1
ATOM 796 C CA . VAL A 1 105 ? -16.934 0.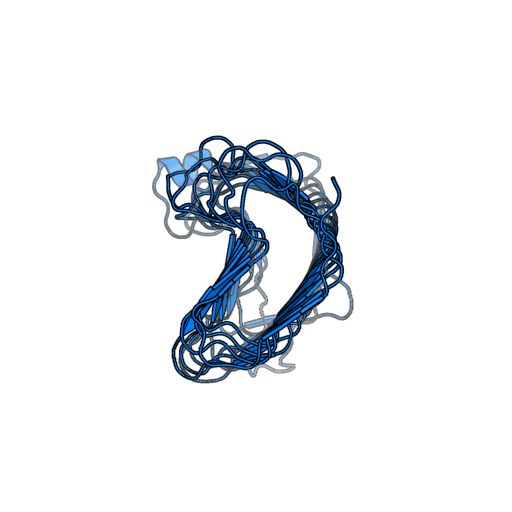519 -0.685 1.00 97.81 105 VAL A CA 1
ATOM 797 C C . VAL A 1 105 ? -16.842 1.847 0.055 1.00 97.81 105 VAL A C 1
ATOM 799 O O . VAL A 1 105 ? -17.752 2.225 0.792 1.00 97.81 105 VAL A O 1
ATOM 802 N N . VAL A 1 106 ? -15.751 2.569 -0.165 1.00 96.69 106 VAL A N 1
ATOM 803 C CA . VAL A 1 106 ? -15.517 3.918 0.350 1.00 96.69 106 VAL A CA 1
ATOM 804 C C . VAL A 1 106 ? -15.399 4.865 -0.834 1.00 96.69 106 VAL A C 1
ATOM 806 O O . VAL A 1 106 ? -14.482 4.735 -1.637 1.00 96.69 106 VAL A O 1
ATOM 809 N N . ASN A 1 107 ? -16.318 5.817 -0.942 1.00 92.62 107 ASN A N 1
ATOM 810 C CA . ASN A 1 107 ? -16.298 6.867 -1.949 1.00 92.62 107 ASN A CA 1
ATOM 811 C C . ASN A 1 107 ? -15.798 8.171 -1.308 1.00 92.62 107 ASN A C 1
ATOM 813 O O . ASN A 1 107 ? -16.596 8.935 -0.756 1.00 92.62 107 ASN A O 1
ATOM 817 N N . ASP A 1 108 ? -14.480 8.373 -1.390 1.00 87.62 108 ASP A N 1
ATOM 818 C CA . ASP A 1 108 ? -13.677 9.438 -0.769 1.00 87.62 108 ASP A CA 1
ATOM 819 C C . ASP A 1 108 ? -13.286 9.193 0.705 1.00 87.62 108 ASP A C 1
ATOM 821 O O . ASP A 1 108 ? -13.993 8.538 1.475 1.00 87.62 108 ASP A O 1
ATOM 825 N N . GLY A 1 109 ? -12.116 9.711 1.091 1.00 89.69 109 GLY A N 1
ATOM 826 C CA . GLY A 1 109 ? -11.521 9.611 2.425 1.00 89.69 109 GLY A CA 1
ATOM 827 C C . GLY A 1 109 ? -10.732 8.327 2.717 1.00 89.69 109 GLY A C 1
ATOM 828 O O . GLY A 1 109 ? -9.910 8.326 3.627 1.00 89.69 109 GLY A O 1
ATOM 829 N N . GLY A 1 110 ? -10.939 7.256 1.949 1.00 95.31 110 GLY A N 1
ATOM 830 C CA . GLY A 1 110 ? -10.145 6.027 2.014 1.00 95.31 110 GLY A CA 1
ATOM 831 C C . GLY A 1 110 ? -10.134 5.278 3.355 1.00 95.31 110 GLY A C 1
ATOM 832 O O . GLY A 1 110 ? -11.013 5.430 4.214 1.00 95.31 110 GLY A O 1
ATOM 833 N N . LEU A 1 111 ? -9.133 4.410 3.490 1.00 97.44 111 LEU A N 1
ATOM 834 C CA . LEU A 1 111 ? -8.885 3.531 4.632 1.00 97.44 111 LEU A CA 1
ATOM 835 C C . LEU A 1 111 ? -7.572 3.906 5.330 1.00 97.44 111 LEU A C 1
ATOM 837 O O . LEU A 1 111 ? -6.518 3.893 4.703 1.00 97.44 111 LEU A O 1
ATOM 841 N N . GLU A 1 112 ? -7.617 4.150 6.638 1.00 97.12 112 GLU A N 1
ATOM 842 C CA . GLU A 1 112 ? -6.432 4.351 7.479 1.00 97.12 112 GLU A CA 1
ATOM 843 C C . GLU A 1 112 ? -6.226 3.172 8.437 1.00 97.12 112 GLU A C 1
ATOM 845 O O . GLU A 1 112 ? -7.127 2.789 9.187 1.00 97.12 112 GLU A O 1
ATOM 850 N N . ILE A 1 113 ? -5.008 2.634 8.439 1.00 97.25 113 ILE A N 1
ATOM 851 C CA . ILE A 1 113 ? -4.505 1.635 9.383 1.00 97.25 113 ILE A CA 1
ATOM 852 C C . ILE A 1 113 ? -3.260 2.235 10.032 1.00 97.25 113 ILE A C 1
ATOM 854 O O . ILE A 1 113 ? -2.225 2.364 9.377 1.00 97.25 113 ILE A O 1
ATOM 858 N N . ALA A 1 114 ? -3.354 2.627 11.303 1.00 94.81 114 ALA A N 1
ATOM 859 C CA . ALA A 1 114 ? -2.269 3.356 11.949 1.00 94.81 114 ALA A CA 1
ATOM 860 C C . ALA A 1 114 ? -2.039 2.943 13.403 1.00 94.81 114 ALA A C 1
ATOM 862 O O . ALA A 1 114 ? -2.959 2.917 14.226 1.00 94.81 114 ALA A O 1
ATOM 863 N N . THR A 1 115 ? -0.779 2.673 13.738 1.00 92.75 115 THR A N 1
ATOM 864 C CA . THR A 1 115 ? -0.341 2.467 15.120 1.00 92.75 115 THR A CA 1
ATOM 865 C C . THR A 1 115 ? 0.051 3.805 15.737 1.00 92.75 115 THR A C 1
ATOM 867 O O . THR A 1 115 ? 1.005 4.438 15.306 1.00 92.75 115 THR A O 1
ATOM 870 N N . HIS A 1 116 ? -0.667 4.260 16.765 1.00 86.62 116 HIS A N 1
ATOM 871 C CA . HIS A 1 116 ? -0.399 5.557 17.414 1.00 86.62 116 HIS A CA 1
ATOM 872 C C . HIS A 1 116 ? 0.314 5.441 18.766 1.00 86.62 116 HIS A C 1
ATOM 874 O O . HIS A 1 116 ? 0.619 6.454 19.390 1.00 86.62 116 HIS A O 1
ATOM 880 N N . GLU A 1 117 ? 0.587 4.222 19.232 1.00 86.81 117 GLU A N 1
ATOM 881 C CA . GLU A 1 117 ? 1.165 3.975 20.552 1.00 86.81 117 GLU A CA 1
ATOM 882 C C . GLU A 1 117 ? 2.279 2.926 20.524 1.00 86.81 117 GLU A C 1
ATOM 884 O O . GLU A 1 117 ? 2.334 2.050 19.660 1.00 86.81 117 GLU A O 1
ATOM 889 N N . ASN A 1 118 ? 3.187 3.034 21.487 1.00 86.94 118 ASN A N 1
ATOM 890 C CA . ASN A 1 118 ? 4.333 2.145 21.636 1.00 86.94 118 ASN A CA 1
ATOM 891 C C . ASN A 1 118 ? 3.890 0.708 21.934 1.00 86.94 118 ASN A C 1
ATOM 893 O O . ASN A 1 118 ? 2.967 0.498 22.719 1.00 86.94 118 ASN A O 1
ATOM 897 N N . ASN A 1 119 ? 4.586 -0.280 21.361 1.00 86.56 119 ASN A N 1
ATOM 898 C CA . ASN A 1 119 ? 4.276 -1.708 21.529 1.00 86.56 119 ASN A CA 1
ATOM 899 C C . ASN A 1 119 ? 2.850 -2.091 21.085 1.00 86.56 119 ASN A C 1
ATOM 901 O O . ASN A 1 119 ? 2.256 -3.022 21.638 1.00 86.56 119 ASN A O 1
ATOM 905 N N . SER A 1 120 ? 2.287 -1.362 20.118 1.00 90.31 120 SER A N 1
ATOM 906 C CA . SER A 1 120 ? 0.998 -1.704 19.517 1.00 90.31 120 SER A CA 1
ATOM 907 C C . SER A 1 120 ? 1.137 -2.680 18.358 1.00 90.31 120 SER A C 1
ATOM 909 O O . SER A 1 120 ? 2.185 -2.765 17.715 1.00 90.31 120 SER A O 1
ATOM 911 N N . PHE A 1 121 ? 0.055 -3.407 18.092 1.00 92.56 121 PHE A N 1
ATOM 912 C CA . PHE A 1 121 ? -0.065 -4.311 16.957 1.00 92.56 121 PHE A CA 1
ATOM 913 C C . PHE A 1 121 ? -1.405 -4.110 16.249 1.00 92.56 121 PHE A C 1
ATOM 915 O O . PHE A 1 121 ? -2.465 -4.229 16.868 1.00 92.56 121 PHE A O 1
ATOM 922 N N . ILE A 1 122 ? -1.372 -3.881 14.938 1.00 94.50 122 ILE A N 1
ATOM 923 C CA . ILE A 1 122 ? -2.565 -3.917 14.086 1.00 94.50 122 ILE A CA 1
ATOM 924 C C . ILE A 1 122 ? -2.321 -4.905 12.950 1.00 94.50 122 ILE A C 1
ATOM 926 O O . ILE A 1 122 ? -1.317 -4.817 12.250 1.00 94.50 122 ILE A O 1
ATOM 930 N N . GLY A 1 123 ? -3.210 -5.877 12.767 1.00 95.25 123 GLY A N 1
ATOM 931 C CA . GLY A 1 123 ? -2.898 -6.974 11.859 1.00 95.25 123 GLY A CA 1
ATOM 932 C C . GLY A 1 123 ? -3.949 -8.058 11.750 1.00 95.25 123 GLY A C 1
ATOM 933 O O . GLY A 1 123 ? -5.034 -7.940 12.305 1.00 95.25 123 GLY A O 1
ATOM 934 N N . ASP A 1 124 ? -3.637 -9.127 11.025 1.00 94.62 124 ASP A N 1
ATOM 935 C CA . ASP A 1 124 ? -4.582 -10.209 10.708 1.00 94.62 124 ASP A CA 1
ATOM 936 C C . ASP A 1 124 ? -5.891 -9.669 10.110 1.00 94.62 124 ASP A C 1
ATOM 938 O O . ASP A 1 124 ? -6.999 -9.924 10.603 1.00 94.62 124 ASP A O 1
ATOM 942 N N . LEU A 1 125 ? -5.738 -8.845 9.077 1.00 96.44 125 LEU A N 1
ATOM 943 C CA . LEU A 1 125 ? -6.836 -8.171 8.397 1.00 96.44 125 LEU A CA 1
ATOM 944 C C . LEU A 1 125 ? -6.976 -8.722 6.986 1.00 96.44 125 LEU A C 1
ATOM 946 O O . LEU A 1 125 ? -5.985 -8.937 6.291 1.00 96.44 125 LEU A O 1
ATOM 950 N N . ASP A 1 126 ? -8.216 -8.895 6.552 1.00 97.50 126 ASP A N 1
ATOM 951 C CA . ASP A 1 126 ? -8.521 -9.347 5.201 1.00 97.50 126 ASP A CA 1
ATOM 952 C C . ASP A 1 126 ? -9.495 -8.405 4.526 1.00 97.50 126 ASP A C 1
ATOM 954 O O . ASP A 1 126 ? -10.550 -8.116 5.081 1.00 97.50 126 ASP A O 1
ATOM 958 N N . PHE A 1 127 ? -9.165 -7.978 3.314 1.00 98.50 127 PHE A N 1
ATOM 959 C CA . PHE A 1 127 ? -9.992 -7.126 2.472 1.00 98.50 127 PHE A CA 1
ATOM 960 C C . PHE A 1 127 ? -10.289 -7.869 1.173 1.00 98.50 127 PHE A C 1
ATOM 962 O O . PHE A 1 127 ? -9.385 -8.130 0.383 1.00 98.50 127 PHE A O 1
ATOM 969 N N . ASN A 1 128 ? -11.551 -8.231 0.961 1.00 98.31 128 ASN A N 1
ATOM 970 C CA . ASN A 1 128 ? -11.986 -9.038 -0.174 1.00 98.31 128 ASN A CA 1
ATOM 971 C C . ASN A 1 128 ? -12.971 -8.239 -1.023 1.00 98.31 128 ASN A C 1
ATOM 973 O O . ASN A 1 128 ? -14.023 -7.828 -0.530 1.00 98.31 128 ASN A O 1
ATOM 977 N N . ASN A 1 129 ? -12.647 -8.054 -2.304 1.00 97.88 129 ASN A N 1
ATOM 978 C CA . ASN A 1 129 ? -13.496 -7.359 -3.276 1.00 97.88 129 ASN A CA 1
ATOM 979 C C . ASN A 1 129 ? -13.939 -5.965 -2.796 1.00 97.88 129 ASN A C 1
ATOM 981 O O . ASN A 1 129 ? -15.090 -5.565 -2.978 1.00 97.88 129 ASN A O 1
ATOM 985 N N . CYS A 1 130 ? -13.043 -5.253 -2.112 1.00 98.56 130 CYS A N 1
ATOM 986 C CA . CYS A 1 130 ? -13.304 -3.915 -1.601 1.00 98.56 130 CYS A CA 1
ATOM 987 C C . CYS A 1 130 ? -12.998 -2.847 -2.656 1.00 98.56 130 CYS A C 1
ATOM 989 O O . CYS A 1 130 ? -12.296 -3.084 -3.639 1.00 98.56 130 CYS A O 1
ATOM 991 N N . GLN A 1 131 ? -13.505 -1.643 -2.429 1.00 98.06 131 GLN A N 1
ATOM 992 C CA . GLN A 1 131 ? -13.215 -0.476 -3.247 1.00 98.06 131 GLN A CA 1
ATOM 993 C C . GLN A 1 131 ? -12.953 0.718 -2.340 1.00 98.06 131 GLN A C 1
ATOM 995 O O . GLN A 1 131 ? -13.778 1.035 -1.483 1.00 98.06 131 GLN A O 1
ATOM 1000 N N . PHE A 1 132 ? -11.824 1.391 -2.525 1.00 97.62 132 PHE A N 1
ATOM 1001 C CA . PHE A 1 132 ? -11.484 2.570 -1.739 1.00 97.62 132 PHE A CA 1
ATOM 1002 C C . PHE A 1 132 ? -11.140 3.731 -2.662 1.00 97.62 132 PHE A C 1
ATOM 1004 O O . PHE A 1 132 ? -10.226 3.637 -3.473 1.00 97.62 132 PHE A O 1
ATOM 1011 N N . GLY A 1 133 ? -11.887 4.821 -2.543 1.00 94.88 133 GLY A N 1
ATOM 1012 C CA . GLY A 1 133 ? -11.619 6.094 -3.192 1.00 94.88 133 GLY A CA 1
ATOM 1013 C C . GLY A 1 133 ? -10.982 7.081 -2.222 1.00 94.88 133 GLY A C 1
ATOM 1014 O O . GLY A 1 133 ? -11.322 7.098 -1.035 1.00 94.88 133 GLY A O 1
ATOM 1015 N N . GLY A 1 134 ? -10.084 7.917 -2.730 1.00 91.81 134 GLY A N 1
ATOM 1016 C CA . GLY A 1 134 ? -9.408 8.939 -1.942 1.00 91.81 134 GLY A CA 1
ATOM 1017 C C . GLY A 1 134 ? -8.621 9.936 -2.788 1.00 91.81 134 GLY A C 1
ATOM 1018 O O . GLY A 1 134 ? -8.702 9.963 -4.014 1.00 91.81 134 GLY A O 1
ATOM 1019 N N . THR A 1 135 ? -7.851 10.774 -2.104 1.00 88.50 135 THR A N 1
ATOM 1020 C CA . THR A 1 135 ? -7.030 11.852 -2.672 1.00 88.50 135 THR A CA 1
ATOM 1021 C C . THR A 1 135 ? -5.655 11.865 -2.015 1.00 88.50 135 THR A C 1
ATOM 1023 O O . THR A 1 135 ? -5.470 11.258 -0.971 1.00 88.50 135 THR A O 1
ATOM 1026 N N . VAL A 1 136 ? -4.697 12.638 -2.528 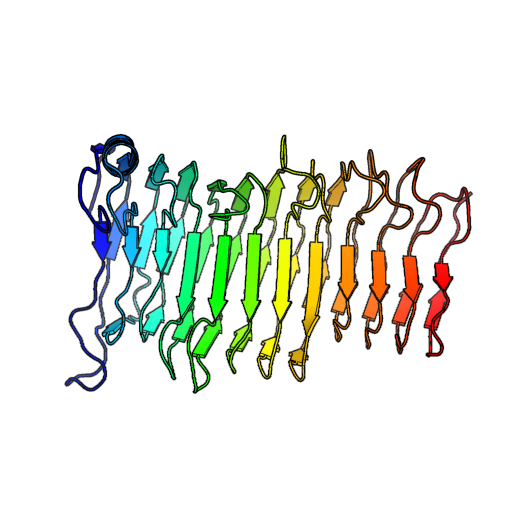1.00 85.00 136 VAL A N 1
ATOM 1027 C CA . VAL A 1 136 ? -3.365 12.759 -1.896 1.00 85.00 136 VAL A CA 1
ATOM 1028 C C . VAL A 1 136 ? -3.440 13.157 -0.408 1.00 85.00 136 VAL A C 1
ATOM 1030 O O . VAL A 1 136 ? -2.620 12.709 0.387 1.00 85.00 136 VAL A O 1
ATOM 1033 N N . THR A 1 137 ? -4.429 13.965 -0.004 1.00 86.94 137 THR A N 1
ATOM 1034 C CA . THR A 1 137 ? -4.619 14.357 1.405 1.00 86.94 137 THR A CA 1
ATOM 1035 C C . THR A 1 137 ? -5.208 13.235 2.260 1.00 86.94 137 THR A C 1
ATOM 1037 O O . THR A 1 137 ? -4.779 13.045 3.395 1.00 86.94 137 THR A O 1
ATOM 1040 N N . ASN A 1 138 ? -6.191 12.504 1.730 1.00 90.06 138 ASN A N 1
ATOM 1041 C CA . ASN A 1 138 ? -6.825 11.364 2.393 1.00 90.06 138 ASN A CA 1
ATOM 1042 C C . ASN A 1 138 ? -6.805 10.183 1.421 1.00 90.06 138 ASN A C 1
ATOM 1044 O O . ASN A 1 138 ? -7.760 10.011 0.652 1.00 90.06 138 ASN A O 1
ATOM 1048 N N . PRO A 1 139 ? -5.694 9.436 1.373 1.00 93.88 139 PRO A N 1
ATOM 1049 C CA . PRO A 1 139 ? -5.466 8.494 0.296 1.00 93.88 139 PRO A CA 1
ATOM 1050 C C . PRO A 1 139 ? -6.401 7.293 0.376 1.00 93.88 139 PRO A C 1
ATOM 1052 O O . PRO A 1 139 ? -6.868 6.955 1.465 1.00 93.88 139 PRO A O 1
ATOM 1055 N N . PRO A 1 140 ? -6.640 6.609 -0.759 1.00 95.94 140 PRO A N 1
ATOM 1056 C CA . PRO A 1 140 ? -7.473 5.407 -0.817 1.00 95.94 140 PRO A CA 1
ATOM 1057 C C . PRO A 1 140 ? -7.101 4.374 0.249 1.00 95.94 140 PRO A C 1
ATOM 1059 O O . PRO A 1 140 ? -7.967 3.749 0.859 1.00 95.94 140 PRO A O 1
ATOM 1062 N N . LEU A 1 141 ? -5.803 4.245 0.509 1.00 97.94 141 LEU A N 1
ATOM 1063 C CA . LEU A 1 141 ? -5.247 3.461 1.595 1.00 97.94 141 LEU A CA 1
ATOM 1064 C C . LEU A 1 141 ? -4.051 4.201 2.199 1.00 97.94 141 LEU A C 1
ATOM 1066 O O . LEU A 1 141 ? -3.162 4.654 1.481 1.00 97.94 141 LEU A O 1
ATOM 1070 N N . LYS A 1 142 ? -4.017 4.260 3.526 1.00 97.69 142 LYS A N 1
ATOM 1071 C CA . LYS A 1 142 ? -2.886 4.704 4.330 1.00 97.69 142 LYS A CA 1
ATOM 1072 C C . LYS A 1 142 ? -2.561 3.643 5.372 1.00 97.69 142 LYS A C 1
ATOM 1074 O O . LYS A 1 142 ? -3.393 3.348 6.227 1.00 97.69 142 LYS A O 1
ATOM 1079 N N . ILE A 1 143 ? -1.347 3.110 5.327 1.00 98.00 143 ILE A N 1
ATOM 1080 C CA . ILE A 1 143 ? -0.785 2.257 6.374 1.00 98.00 143 ILE A CA 1
ATOM 1081 C C . ILE A 1 143 ? 0.417 2.989 6.965 1.00 98.00 143 ILE A C 1
ATOM 1083 O O . ILE A 1 143 ? 1.390 3.216 6.253 1.00 98.00 143 ILE A O 1
ATOM 1087 N N . GLU A 1 144 ? 0.357 3.386 8.235 1.00 95.81 144 GLU A N 1
ATOM 1088 C CA . GLU A 1 144 ? 1.397 4.225 8.851 1.00 95.81 144 GLU A CA 1
ATOM 1089 C C . GLU A 1 144 ? 1.768 3.758 10.261 1.00 95.81 144 GLU A C 1
ATOM 1091 O O . GLU A 1 144 ? 0.908 3.615 11.133 1.00 95.81 144 GLU A O 1
ATOM 1096 N N . SER A 1 145 ? 3.067 3.599 10.526 1.00 93.50 145 SER A N 1
ATOM 1097 C CA . SER A 1 145 ? 3.564 3.257 11.861 1.00 93.50 145 SER A CA 1
ATOM 1098 C C . SER A 1 145 ? 3.790 4.493 12.750 1.00 93.50 145 SER A C 1
ATOM 1100 O O . SER A 1 145 ? 4.916 4.801 13.129 1.00 93.50 145 SER A O 1
ATOM 1102 N N . ALA A 1 146 ? 2.726 5.225 13.081 1.00 82.81 146 ALA A N 1
ATOM 1103 C CA . ALA A 1 146 ? 2.788 6.586 13.632 1.00 82.81 146 ALA A CA 1
ATOM 1104 C C . ALA A 1 146 ? 3.333 6.753 15.076 1.00 82.81 146 ALA A C 1
ATOM 1106 O O . ALA A 1 146 ? 3.550 7.894 15.512 1.00 82.81 146 ALA A O 1
ATOM 1107 N N . ALA A 1 147 ? 3.543 5.667 15.827 1.00 79.31 147 ALA A N 1
ATOM 1108 C CA . ALA A 1 147 ? 3.954 5.680 17.234 1.00 79.31 147 ALA A CA 1
ATOM 1109 C C . ALA A 1 147 ? 5.345 6.309 17.462 1.00 79.31 147 ALA A C 1
ATOM 1111 O O . ALA A 1 147 ? 6.262 6.140 16.665 1.00 79.31 147 ALA A O 1
ATOM 1112 N N . THR A 1 148 ? 5.525 7.020 18.581 1.00 72.75 148 THR A N 1
ATOM 1113 C CA . THR A 1 148 ? 6.804 7.650 18.957 1.00 72.75 148 THR A CA 1
ATOM 1114 C C . THR A 1 148 ? 7.492 6.883 20.091 1.00 72.75 148 THR A C 1
ATOM 1116 O O . THR A 1 148 ? 7.068 6.974 21.247 1.00 72.75 148 THR A O 1
ATOM 1119 N N . GLY A 1 149 ? 8.591 6.184 19.791 1.00 71.19 149 GLY A N 1
ATOM 1120 C CA . GLY A 1 149 ? 9.508 5.642 20.801 1.00 71.19 149 GLY A CA 1
ATOM 1121 C C . GLY A 1 149 ? 9.857 4.169 20.605 1.00 71.19 149 GLY A C 1
ATOM 1122 O O . GLY A 1 149 ? 10.969 3.861 20.182 1.00 71.19 149 GLY A O 1
ATOM 1123 N N . ALA A 1 150 ? 8.931 3.267 20.934 1.00 72.44 150 ALA A N 1
ATOM 1124 C CA . ALA A 1 150 ? 9.139 1.820 20.850 1.00 72.44 150 ALA A CA 1
ATOM 1125 C C . ALA A 1 150 ? 8.446 1.225 19.621 1.00 72.44 150 ALA A C 1
ATOM 1127 O O . ALA A 1 150 ? 7.457 1.772 19.132 1.00 72.44 150 ALA A O 1
ATOM 1128 N N . ALA A 1 151 ? 8.949 0.079 19.156 1.00 81.38 151 ALA A N 1
ATOM 1129 C CA . ALA A 1 151 ? 8.449 -0.568 17.951 1.00 81.38 151 ALA A CA 1
ATOM 1130 C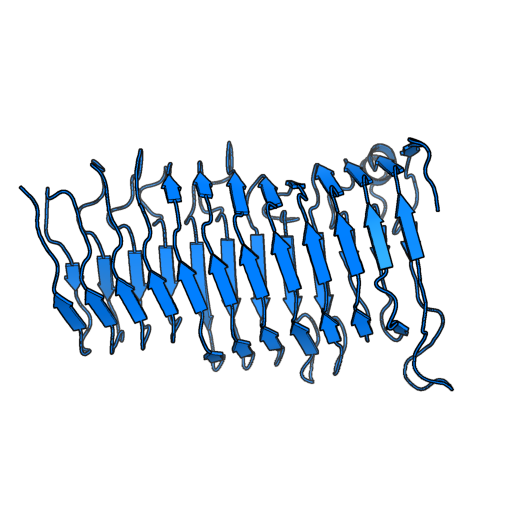 C . ALA A 1 151 ? 6.939 -0.843 18.047 1.00 81.38 151 ALA A C 1
ATOM 1132 O O . ALA A 1 151 ? 6.463 -1.509 18.968 1.00 81.38 151 ALA A O 1
ATOM 1133 N N . SER A 1 152 ? 6.194 -0.311 17.083 1.00 91.88 152 SER A N 1
ATOM 1134 C CA . SER A 1 152 ? 4.823 -0.720 16.786 1.00 91.88 152 SER A CA 1
ATOM 1135 C C . SER A 1 152 ? 4.828 -1.580 15.530 1.00 91.88 152 SER A C 1
ATOM 1137 O O . SER A 1 152 ? 5.695 -1.412 14.670 1.00 91.88 152 SER A O 1
ATOM 1139 N N . GLU A 1 153 ? 3.892 -2.518 15.434 1.00 94.62 153 GLU A N 1
ATOM 1140 C CA . GLU A 1 153 ? 3.835 -3.475 14.334 1.00 94.62 153 GLU A CA 1
ATOM 1141 C C . GLU A 1 153 ? 2.521 -3.361 13.562 1.00 94.62 153 GLU A C 1
ATOM 1143 O O . GLU A 1 153 ? 1.436 -3.412 14.146 1.00 94.62 153 GLU A O 1
ATOM 1148 N N . ILE A 1 154 ? 2.620 -3.266 12.236 1.00 97.38 154 ILE A N 1
ATOM 1149 C CA . ILE A 1 154 ? 1.484 -3.435 11.331 1.00 97.38 154 ILE A CA 1
ATOM 1150 C C . ILE A 1 154 ? 1.797 -4.577 10.375 1.00 97.38 154 ILE A C 1
ATOM 1152 O O . ILE A 1 154 ? 2.685 -4.439 9.533 1.00 97.38 154 ILE A O 1
ATOM 1156 N N . ARG A 1 155 ? 1.107 -5.716 10.515 1.00 97.25 155 ARG A N 1
ATOM 1157 C CA . ARG A 1 155 ? 1.415 -6.897 9.696 1.00 97.25 155 ARG A CA 1
ATOM 1158 C C . ARG A 1 155 ? 0.313 -7.937 9.575 1.00 97.25 155 ARG A C 1
ATOM 1160 O O . ARG A 1 155 ? -0.628 -7.954 10.358 1.00 97.25 155 ARG A O 1
ATOM 1167 N N . GLY A 1 156 ? 0.441 -8.837 8.605 1.00 97.19 156 GLY A N 1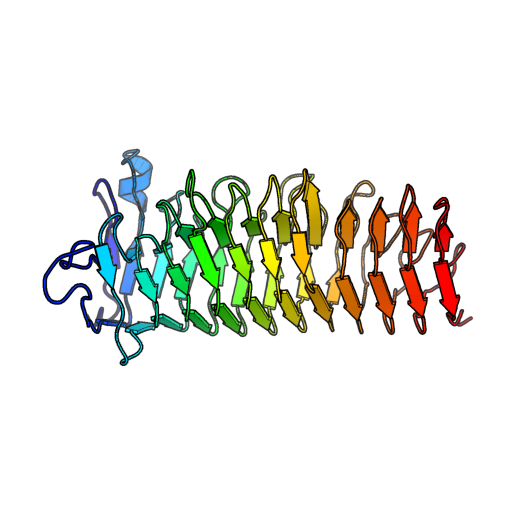
ATOM 1168 C CA . GLY A 1 156 ? -0.522 -9.913 8.367 1.00 97.19 156 GLY A CA 1
ATOM 1169 C C . GLY A 1 156 ? -1.799 -9.391 7.712 1.00 97.19 156 GLY A C 1
ATOM 1170 O O . GLY A 1 156 ? -2.900 -9.758 8.116 1.00 97.19 156 GLY A O 1
ATOM 1171 N N . ILE A 1 157 ? -1.660 -8.483 6.747 1.00 98.56 157 ILE A N 1
ATOM 1172 C CA . ILE A 1 157 ? -2.789 -7.837 6.072 1.00 98.56 157 ILE A CA 1
ATOM 1173 C C . ILE A 1 157 ? -2.834 -8.309 4.628 1.00 98.56 157 ILE A C 1
ATOM 1175 O O . ILE A 1 157 ? -1.814 -8.320 3.937 1.00 98.56 157 ILE A O 1
ATOM 1179 N N . ARG A 1 158 ? -4.021 -8.691 4.162 1.00 98.38 158 ARG A N 1
ATOM 1180 C CA . ARG A 1 158 ? -4.211 -9.211 2.809 1.00 98.38 158 ARG A CA 1
ATOM 1181 C C . ARG A 1 158 ? -5.340 -8.472 2.101 1.00 98.38 158 ARG A C 1
ATOM 1183 O O . ARG A 1 158 ? -6.439 -8.341 2.636 1.00 98.38 158 ARG A O 1
ATOM 1190 N N . PHE A 1 159 ? -5.063 -8.019 0.887 1.00 98.56 159 PHE A N 1
ATOM 1191 C CA . PHE A 1 159 ? -6.015 -7.418 -0.038 1.00 98.56 159 PHE A CA 1
ATOM 1192 C C . PHE A 1 159 ? -6.182 -8.342 -1.246 1.00 98.56 159 PHE A C 1
ATOM 1194 O O . PHE A 1 159 ? -5.198 -8.695 -1.897 1.00 98.56 159 PHE A O 1
ATOM 1201 N N . PHE A 1 160 ? -7.424 -8.701 -1.562 1.00 98.12 160 PHE A N 1
ATOM 1202 C CA . PHE A 1 160 ? -7.787 -9.567 -2.682 1.00 98.12 160 PHE A CA 1
ATOM 1203 C C . PHE A 1 160 ? -8.839 -8.885 -3.552 1.00 98.12 160 PHE A C 1
ATOM 1205 O O . PHE A 1 160 ? -9.891 -8.489 -3.041 1.00 98.12 160 PHE A O 1
ATOM 1212 N N . GLY A 1 161 ? -8.567 -8.739 -4.852 1.00 96.69 161 GLY A N 1
ATOM 1213 C CA . GLY A 1 161 ? -9.545 -8.192 -5.804 1.00 96.69 161 GLY A CA 1
ATOM 1214 C C . GLY A 1 161 ? -10.021 -6.777 -5.456 1.00 96.69 161 GLY A C 1
ATOM 1215 O O . GLY A 1 161 ? -11.172 -6.436 -5.707 1.00 96.69 161 GLY A O 1
ATOM 1216 N N . THR A 1 162 ? -9.185 -5.988 -4.778 1.00 98.06 162 THR A N 1
ATOM 1217 C CA . THR A 1 162 ? -9.535 -4.641 -4.303 1.00 98.06 162 THR A CA 1
ATOM 1218 C C . THR A 1 162 ? -9.134 -3.583 -5.328 1.00 98.06 162 THR A C 1
ATOM 1220 O O . THR A 1 162 ? -8.070 -3.684 -5.941 1.00 98.06 162 THR A O 1
ATOM 1223 N N . ILE A 1 163 ? -9.978 -2.561 -5.488 1.00 97.94 163 ILE A N 1
ATOM 1224 C CA . ILE A 1 163 ? -9.730 -1.424 -6.382 1.00 97.94 163 ILE A CA 1
ATOM 1225 C C . ILE A 1 163 ? -9.474 -0.164 -5.554 1.00 97.94 163 ILE A C 1
ATOM 1227 O O . ILE A 1 163 ? -10.251 0.169 -4.655 1.00 97.94 163 ILE A O 1
ATOM 1231 N N . PHE A 1 164 ? -8.399 0.546 -5.873 1.00 97.12 164 PHE A N 1
ATOM 1232 C CA . PHE A 1 164 ? -8.065 1.850 -5.318 1.00 97.12 164 PHE A CA 1
ATOM 1233 C C . PHE A 1 164 ? -8.282 2.926 -6.383 1.00 97.12 164 PHE A C 1
ATOM 1235 O O . PHE A 1 164 ? -7.630 2.910 -7.428 1.00 97.12 164 PHE A O 1
ATOM 1242 N N . TYR A 1 165 ? -9.189 3.863 -6.110 1.00 94.75 165 TYR A N 1
ATOM 1243 C CA . TYR A 1 165 ? -9.496 4.986 -6.994 1.00 94.75 165 TYR A CA 1
ATOM 1244 C C . TYR A 1 165 ? -8.869 6.272 -6.478 1.00 94.75 165 TYR A C 1
ATOM 1246 O O . TYR A 1 165 ? -9.038 6.631 -5.312 1.00 94.75 165 TYR A O 1
ATOM 1254 N N . GLY A 1 166 ? -8.220 7.008 -7.371 1.00 89.50 166 GLY A N 1
ATOM 1255 C CA . GLY A 1 166 ? -7.506 8.226 -7.026 1.00 89.50 166 GLY A CA 1
ATOM 1256 C C . GLY A 1 166 ? -6.058 7.950 -6.637 1.00 89.50 166 GLY A C 1
ATOM 1257 O O . GLY A 1 166 ? -5.534 6.844 -6.768 1.00 89.50 166 GLY A O 1
ATOM 1258 N N . SER A 1 167 ? -5.368 9.000 -6.217 1.00 85.69 167 SER A N 1
ATOM 1259 C CA . SER A 1 167 ? -3.928 8.964 -5.956 1.00 85.69 167 SER A CA 1
ATOM 1260 C C . SER A 1 167 ? -3.585 8.856 -4.479 1.00 85.69 167 SER A C 1
ATOM 1262 O O . SER A 1 167 ? -4.357 9.255 -3.609 1.00 85.69 167 SER A O 1
ATOM 1264 N N . GLY A 1 168 ? -2.365 8.384 -4.221 1.00 86.25 168 GLY A N 1
ATOM 1265 C CA . GLY A 1 168 ? -1.703 8.553 -2.935 1.00 86.25 168 GLY A CA 1
ATOM 1266 C C . GLY A 1 168 ? -1.741 7.342 -2.015 1.00 86.25 168 GLY A C 1
ATOM 1267 O O . GLY A 1 168 ? -1.464 7.529 -0.835 1.00 86.25 168 GLY A O 1
ATOM 1268 N N . THR A 1 169 ? -2.051 6.127 -2.499 1.00 96.00 169 THR A N 1
ATOM 1269 C CA . THR A 1 169 ? -1.949 4.929 -1.642 1.00 96.00 169 THR A CA 1
ATOM 1270 C C . THR A 1 169 ? -0.571 4.891 -0.992 1.00 96.00 169 THR A C 1
ATOM 1272 O O . THR A 1 169 ? 0.437 4.874 -1.697 1.00 96.00 169 THR A O 1
ATOM 1275 N N . LEU A 1 170 ? -0.538 4.893 0.339 1.00 97.25 170 LEU A N 1
ATOM 1276 C CA . LEU A 1 170 ? 0.671 5.123 1.117 1.00 97.25 170 LEU A CA 1
ATOM 1277 C C . LEU A 1 170 ? 0.909 3.983 2.102 1.00 97.25 170 LEU A C 1
ATOM 1279 O O . LEU A 1 170 ? 0.038 3.650 2.908 1.00 97.25 170 LEU A O 1
ATOM 1283 N N . ILE A 1 171 ? 2.125 3.447 2.081 1.00 98.00 171 ILE A N 1
ATOM 1284 C CA . ILE A 1 171 ? 2.663 2.576 3.124 1.00 98.00 171 ILE A CA 1
ATOM 1285 C C . ILE A 1 171 ? 3.888 3.284 3.690 1.00 98.00 171 ILE A C 1
ATOM 1287 O O . ILE A 1 171 ? 4.885 3.434 2.990 1.00 98.00 171 ILE A O 1
ATOM 1291 N N . TYR A 1 172 ? 3.808 3.737 4.938 1.00 96.62 172 TYR A N 1
ATOM 1292 C CA . TYR A 1 172 ? 4.843 4.553 5.558 1.00 96.62 172 TYR A CA 1
ATOM 1293 C C . TYR A 1 172 ? 5.321 3.956 6.883 1.00 96.62 172 TYR A C 1
ATOM 1295 O O . TYR A 1 172 ? 4.657 4.061 7.918 1.00 96.62 172 TYR A O 1
ATOM 1303 N N . ALA A 1 173 ? 6.493 3.324 6.839 1.00 95.00 173 ALA A N 1
ATOM 1304 C CA . ALA A 1 173 ? 7.186 2.824 8.018 1.00 95.00 173 ALA A CA 1
ATOM 1305 C C . ALA A 1 173 ? 8.178 3.885 8.526 1.00 95.00 173 ALA A C 1
ATOM 1307 O O . ALA A 1 173 ? 9.127 4.240 7.835 1.00 95.00 173 ALA A O 1
ATOM 1308 N N . HIS A 1 174 ? 7.984 4.390 9.740 1.00 91.75 174 HIS A N 1
ATOM 1309 C CA . HIS A 1 174 ? 8.886 5.359 10.374 1.00 91.75 174 HIS A CA 1
ATOM 1310 C C . HIS A 1 174 ? 8.942 5.184 11.900 1.00 91.75 174 HIS A C 1
ATOM 1312 O O . HIS A 1 174 ? 8.176 4.397 12.461 1.00 91.75 174 HIS A O 1
ATOM 1318 N N . LYS A 1 175 ? 9.842 5.914 12.578 1.00 86.06 175 LYS A N 1
ATOM 1319 C CA . LYS A 1 175 ? 9.924 6.015 14.053 1.00 86.06 175 LYS A CA 1
ATOM 1320 C C . LYS A 1 175 ? 10.056 4.665 14.782 1.00 86.06 175 LYS A C 1
ATOM 1322 O O . LYS A 1 175 ? 9.274 4.361 15.682 1.00 86.06 175 LYS A O 1
ATOM 1327 N N . ASN A 1 176 ? 11.029 3.832 14.402 1.00 87.75 176 ASN A N 1
ATOM 1328 C CA . ASN A 1 176 ? 11.187 2.444 14.888 1.00 87.75 176 ASN A CA 1
ATOM 1329 C C . ASN A 1 176 ? 10.002 1.500 14.578 1.00 87.75 176 ASN A C 1
ATOM 1331 O O . ASN A 1 176 ? 9.953 0.382 15.098 1.00 87.75 176 ASN A O 1
ATOM 1335 N N . GLY A 1 177 ? 9.032 1.922 13.767 1.00 93.06 177 GLY A N 1
ATOM 1336 C CA . GLY A 1 177 ? 7.899 1.098 13.374 1.00 93.06 177 GLY A CA 1
ATOM 1337 C C . GLY A 1 177 ? 8.293 -0.063 12.467 1.00 93.06 177 GLY A C 1
ATOM 1338 O O . GLY A 1 177 ? 9.309 -0.035 11.772 1.00 93.06 177 GLY A O 1
ATOM 1339 N N . ARG A 1 178 ? 7.472 -1.110 12.489 1.00 95.06 178 ARG A N 1
ATOM 1340 C CA . ARG A 1 178 ? 7.668 -2.331 11.715 1.00 95.06 178 ARG A CA 1
ATOM 1341 C C . ARG A 1 178 ? 6.421 -2.593 10.885 1.00 95.06 178 ARG A C 1
ATOM 1343 O O . ARG A 1 178 ? 5.374 -2.920 11.440 1.00 95.06 178 ARG A O 1
ATOM 1350 N N . ILE A 1 179 ? 6.531 -2.464 9.568 1.00 97.69 179 ILE A N 1
ATOM 1351 C CA . ILE A 1 179 ? 5.445 -2.798 8.643 1.00 97.69 179 ILE A CA 1
ATOM 1352 C C . ILE A 1 179 ? 5.872 -3.998 7.814 1.00 97.69 179 ILE A C 1
ATOM 1354 O O . ILE A 1 179 ? 6.948 -3.997 7.217 1.00 97.69 179 ILE A O 1
ATOM 1358 N N . GLY A 1 180 ? 5.047 -5.034 7.768 1.00 97.31 180 GLY A N 1
ATOM 1359 C CA . GLY A 1 180 ? 5.400 -6.192 6.970 1.00 97.31 180 GLY A CA 1
ATOM 1360 C C . GLY A 1 180 ? 4.307 -7.215 6.814 1.00 97.31 180 GLY A C 1
ATOM 1361 O O . GLY A 1 180 ? 3.187 -6.989 7.250 1.00 97.31 180 GLY A O 1
ATOM 1362 N N . ASP A 1 181 ? 4.622 -8.333 6.174 1.00 98.31 181 ASP A N 1
ATOM 1363 C CA . ASP A 1 181 ? 3.658 -9.400 5.902 1.00 98.31 181 ASP A CA 1
ATOM 1364 C C . ASP A 1 181 ? 2.379 -8.805 5.253 1.00 98.31 181 ASP A C 1
ATOM 1366 O O . ASP A 1 181 ? 1.262 -8.952 5.770 1.00 98.31 181 ASP A O 1
ATOM 1370 N N . LEU A 1 182 ? 2.559 -8.029 4.176 1.00 98.62 182 LEU A N 1
ATOM 1371 C CA . LEU A 1 182 ? 1.467 -7.400 3.426 1.00 98.62 182 LEU A CA 1
ATOM 1372 C C . LEU A 1 182 ? 1.320 -8.076 2.064 1.00 98.62 182 LEU A C 1
ATOM 1374 O O . LEU A 1 182 ? 2.281 -8.143 1.296 1.00 98.62 182 LEU A O 1
ATOM 1378 N N . TRP A 1 183 ? 0.107 -8.527 1.746 1.00 98.50 183 TRP A N 1
ATOM 1379 C CA . TRP A 1 183 ? -0.217 -9.135 0.455 1.00 98.50 183 TRP A CA 1
ATOM 1380 C C . TRP A 1 183 ? -1.233 -8.294 -0.301 1.00 98.50 183 TRP A C 1
ATOM 1382 O O . TRP A 1 183 ? -2.373 -8.137 0.130 1.00 98.50 183 TRP A O 1
ATOM 1392 N N . PHE A 1 184 ? -0.828 -7.812 -1.466 1.00 98.44 184 PHE A N 1
ATOM 1393 C CA . PHE A 1 184 ? -1.665 -7.148 -2.449 1.00 98.44 184 PHE A CA 1
ATOM 1394 C C . PHE A 1 184 ? -1.831 -8.110 -3.626 1.00 98.44 184 PHE A C 1
ATOM 1396 O O . PHE A 1 184 ? -0.890 -8.298 -4.387 1.00 98.44 184 PHE A O 1
ATOM 1403 N N . ASN A 1 185 ? -2.987 -8.764 -3.760 1.00 97.81 185 ASN A N 1
ATOM 1404 C CA . ASN A 1 185 ? -3.196 -9.801 -4.770 1.00 97.81 185 ASN A CA 1
ATOM 1405 C C . ASN A 1 185 ? -4.352 -9.454 -5.712 1.00 97.81 185 ASN A C 1
ATOM 1407 O O . ASN A 1 185 ? -5.506 -9.338 -5.287 1.00 97.81 185 ASN A O 1
ATOM 1411 N N . SER A 1 186 ? -4.031 -9.365 -7.005 1.00 96.62 186 SER A N 1
ATOM 1412 C CA . SER A 1 186 ? -4.976 -9.076 -8.087 1.00 96.62 186 SER A CA 1
ATOM 1413 C C . SER A 1 186 ? -5.708 -7.758 -7.842 1.00 96.62 186 SER A C 1
ATOM 1415 O O . SER A 1 186 ? -6.935 -7.709 -7.776 1.00 96.62 186 SER A O 1
ATOM 1417 N N . LEU A 1 187 ? -4.930 -6.701 -7.606 1.00 96.81 187 LEU A N 1
ATOM 1418 C CA . LEU A 1 187 ? -5.444 -5.371 -7.291 1.00 96.81 187 LEU A CA 1
ATOM 1419 C C . LEU A 1 187 ? -5.465 -4.465 -8.507 1.00 96.81 187 LEU A C 1
ATOM 1421 O O . LEU A 1 187 ? -4.750 -4.700 -9.480 1.00 96.81 187 LEU A O 1
ATOM 1425 N N . GLN A 1 188 ? -6.234 -3.390 -8.405 1.00 96.81 188 GLN A N 1
ATOM 1426 C CA . GLN A 1 188 ? -6.291 -2.361 -9.427 1.00 96.81 188 GLN A CA 1
ATOM 1427 C C . GLN A 1 188 ? -6.120 -0.977 -8.809 1.00 96.81 188 GLN A C 1
ATOM 1429 O O . GLN A 1 188 ? -6.785 -0.649 -7.830 1.00 96.81 188 GLN A O 1
ATOM 1434 N N . TRP A 1 189 ? -5.245 -0.168 -9.397 1.00 97.00 189 TRP A N 1
ATOM 1435 C CA . TRP A 1 189 ? -5.149 1.260 -9.121 1.00 97.00 189 TRP A CA 1
ATOM 1436 C C . TRP A 1 189 ? -5.597 2.043 -10.349 1.00 97.00 189 TRP A C 1
ATOM 1438 O O . TRP A 1 189 ? -5.031 1.880 -11.432 1.00 97.00 189 TRP A O 1
ATOM 1448 N N . GLU A 1 190 ? -6.575 2.925 -10.162 1.00 93.69 190 GLU A N 1
ATOM 1449 C CA . GLU A 1 190 ? -7.102 3.788 -11.217 1.00 93.69 190 GLU A CA 1
ATOM 1450 C C . GLU A 1 190 ? -6.918 5.263 -10.877 1.00 93.69 190 GLU A C 1
ATOM 1452 O O . GLU A 1 190 ? -7.378 5.745 -9.838 1.00 93.69 190 GLU A O 1
ATOM 1457 N N . GLY A 1 191 ? -6.250 5.988 -11.775 1.00 86.31 191 GLY A N 1
ATOM 1458 C CA . GLY A 1 191 ? -5.809 7.352 -11.518 1.00 86.31 191 GLY A CA 1
ATOM 1459 C C . GLY A 1 191 ? -6.508 8.465 -12.295 1.00 86.31 191 GLY A C 1
ATOM 1460 O O . GLY A 1 191 ? -6.009 9.592 -12.271 1.00 86.31 191 GLY A O 1
ATOM 1461 N N . SER A 1 192 ? -7.623 8.195 -12.988 1.00 72.69 192 SER A N 1
ATOM 1462 C CA . SER A 1 192 ? -8.257 9.172 -13.886 1.00 72.69 192 SER A CA 1
ATOM 1463 C C . SER A 1 192 ? -8.407 10.542 -13.203 1.00 72.69 192 SER A C 1
ATOM 1465 O O . SER A 1 192 ? -9.140 10.656 -12.223 1.00 72.69 192 SER A O 1
ATOM 1467 N N . SER A 1 193 ? -7.723 11.572 -13.724 1.00 67.88 193 SER A N 1
ATOM 1468 C CA . SER A 1 193 ? -7.688 12.968 -13.227 1.00 67.88 193 SER A CA 1
ATOM 1469 C C . SER A 1 193 ? -6.884 13.274 -11.945 1.00 67.88 193 SER A C 1
ATOM 1471 O O . SER A 1 193 ? -7.183 14.226 -11.226 1.00 67.88 193 SER A O 1
ATOM 1473 N N . ASN A 1 194 ? -5.804 12.538 -11.680 1.00 83.12 194 ASN A N 1
ATOM 1474 C CA . ASN A 1 194 ? -4.910 12.829 -10.552 1.00 83.12 194 ASN A CA 1
ATOM 1475 C C . ASN A 1 194 ? -3.975 14.047 -10.774 1.00 83.12 194 ASN A C 1
ATOM 1477 O O . ASN A 1 194 ? -3.572 14.309 -11.910 1.00 83.12 194 ASN A O 1
ATOM 1481 N N . PRO A 1 195 ? -3.553 14.771 -9.715 1.00 86.56 195 PRO A N 1
ATOM 1482 C CA . PRO A 1 195 ? -2.541 15.827 -9.823 1.00 86.56 195 PRO A CA 1
ATOM 1483 C C . PRO A 1 195 ? -1.199 15.324 -10.380 1.00 86.56 195 PRO A C 1
ATOM 1485 O O . PRO A 1 195 ? -0.850 14.150 -10.240 1.00 86.56 195 PRO A O 1
ATOM 1488 N N . VAL A 1 196 ? -0.411 16.223 -10.977 1.00 87.88 196 VAL A N 1
ATOM 1489 C CA . VAL A 1 196 ? 0.973 15.916 -11.381 1.00 87.88 196 VAL A CA 1
ATOM 1490 C C . VAL A 1 196 ? 1.785 15.489 -10.158 1.00 87.88 196 VAL A C 1
ATOM 1492 O O . VAL A 1 196 ? 1.705 16.121 -9.107 1.00 87.88 196 VAL A O 1
ATOM 1495 N N . GLY A 1 197 ? 2.543 14.400 -10.297 1.00 87.56 197 GLY A N 1
ATOM 1496 C CA . GLY A 1 197 ? 3.330 13.821 -9.206 1.00 87.56 197 GLY A CA 1
ATOM 1497 C C . GLY A 1 197 ? 2.555 12.933 -8.247 1.00 87.56 197 GLY A C 1
ATOM 1498 O O . GLY A 1 197 ? 3.141 12.396 -7.316 1.00 87.56 197 GLY A O 1
ATOM 1499 N N . ALA A 1 198 ? 1.264 12.714 -8.478 1.00 89.50 198 ALA A N 1
ATOM 1500 C CA . ALA A 1 198 ? 0.480 11.837 -7.632 1.00 89.50 198 ALA A CA 1
ATOM 1501 C C . ALA A 1 198 ? 0.672 10.363 -8.042 1.00 89.50 198 ALA A C 1
ATOM 1503 O O . ALA A 1 198 ? 0.386 9.972 -9.177 1.00 89.50 198 ALA A O 1
ATOM 1504 N N . HIS A 1 199 ? 1.181 9.554 -7.111 1.00 93.50 199 HIS A N 1
ATOM 1505 C CA . HIS A 1 199 ? 1.528 8.147 -7.328 1.00 93.50 199 HIS A CA 1
ATOM 1506 C C . HIS A 1 199 ? 0.332 7.208 -7.139 1.00 93.50 199 HIS A C 1
ATOM 1508 O O . HIS A 1 199 ? -0.596 7.531 -6.387 1.00 93.50 199 HIS A O 1
ATOM 1514 N N . ALA A 1 200 ? 0.367 6.034 -7.778 1.00 95.31 200 ALA A N 1
ATOM 1515 C CA . ALA A 1 200 ? -0.619 4.987 -7.505 1.00 95.31 200 ALA A CA 1
ATOM 1516 C C . ALA A 1 200 ? -0.346 4.331 -6.151 1.00 95.31 200 ALA A C 1
ATOM 1518 O O . ALA A 1 200 ? -1.212 4.352 -5.275 1.00 95.31 200 ALA A O 1
ATOM 1519 N N . LEU A 1 201 ? 0.886 3.847 -5.972 1.00 97.19 201 LEU A N 1
ATOM 1520 C CA . LEU A 1 201 ? 1.424 3.316 -4.726 1.00 97.19 201 LEU A CA 1
ATOM 1521 C C . LEU A 1 201 ? 2.739 4.016 -4.373 1.00 97.19 201 LEU A C 1
ATOM 1523 O O . LEU A 1 201 ? 3.656 4.090 -5.191 1.00 97.19 201 LEU A O 1
ATOM 1527 N N . TRP A 1 202 ? 2.842 4.473 -3.129 1.00 97.50 202 TRP A N 1
ATOM 1528 C CA . TRP A 1 202 ? 4.061 5.007 -2.544 1.00 97.50 202 TRP A CA 1
ATOM 1529 C C . TRP A 1 202 ? 4.411 4.229 -1.276 1.00 97.50 202 TRP A C 1
ATOM 1531 O O . TRP A 1 202 ? 3.631 4.187 -0.322 1.00 97.50 202 TRP A O 1
ATOM 1541 N N . ILE A 1 203 ? 5.577 3.587 -1.278 1.00 98.19 203 ILE A N 1
ATOM 1542 C CA . ILE A 1 203 ? 6.138 2.921 -0.107 1.00 98.19 203 ILE A CA 1
ATOM 1543 C C . ILE A 1 203 ? 7.340 3.719 0.371 1.00 98.19 203 ILE A C 1
ATOM 1545 O O . ILE A 1 203 ? 8.318 3.873 -0.358 1.00 98.19 203 ILE A O 1
ATOM 1549 N N . VAL A 1 204 ? 7.271 4.184 1.612 1.00 97.12 204 VAL A N 1
ATOM 1550 C CA . VAL A 1 204 ? 8.333 4.952 2.255 1.00 97.12 204 VAL A CA 1
ATOM 1551 C C . VAL A 1 204 ? 8.756 4.259 3.534 1.00 97.12 204 VAL A C 1
ATOM 1553 O O . VAL A 1 204 ? 7.922 3.830 4.335 1.00 97.12 204 VAL A O 1
ATOM 1556 N N . VAL A 1 205 ? 10.063 4.175 3.743 1.00 96.62 205 VAL A N 1
ATOM 1557 C CA . VAL A 1 205 ? 10.646 3.673 4.984 1.00 96.62 205 VAL A CA 1
ATOM 1558 C C . VAL A 1 205 ? 11.781 4.592 5.435 1.00 96.62 205 VAL A C 1
ATOM 1560 O O . VAL A 1 205 ? 12.717 4.846 4.684 1.00 96.62 205 VAL A O 1
ATOM 1563 N N . ASP A 1 206 ? 11.679 5.142 6.642 1.00 93.88 206 ASP A N 1
ATOM 1564 C CA . ASP A 1 206 ? 12.583 6.186 7.148 1.00 93.88 206 ASP A CA 1
ATOM 1565 C C . ASP A 1 206 ? 13.051 5.899 8.586 1.00 93.88 206 ASP A C 1
ATOM 1567 O O . ASP A 1 206 ? 12.533 5.018 9.282 1.00 93.88 206 ASP A O 1
ATOM 1571 N N . ASP A 1 207 ? 14.046 6.662 9.031 1.00 89.31 207 ASP A N 1
ATOM 1572 C CA . ASP A 1 207 ? 14.656 6.644 10.351 1.00 89.31 207 ASP A CA 1
ATOM 1573 C C . ASP A 1 207 ? 15.319 5.293 10.640 1.00 89.31 207 ASP A C 1
ATOM 1575 O O . ASP A 1 207 ? 16.297 4.927 9.992 1.00 89.31 207 ASP A O 1
ATOM 1579 N N . THR A 1 208 ? 14.792 4.538 11.591 1.00 90.94 208 THR A N 1
ATOM 1580 C CA . THR A 1 208 ? 15.265 3.217 12.025 1.00 90.94 208 THR A CA 1
ATOM 1581 C C . THR A 1 208 ? 14.180 2.153 11.844 1.00 90.94 208 THR A C 1
ATOM 1583 O O . THR A 1 208 ? 14.225 1.093 12.474 1.00 90.94 208 THR A O 1
ATOM 1586 N N . ALA A 1 209 ? 13.168 2.446 11.023 1.00 93.75 209 ALA A N 1
ATOM 1587 C CA . ALA A 1 209 ? 12.041 1.558 10.788 1.00 93.75 209 ALA A CA 1
ATOM 1588 C C . ALA A 1 209 ? 12.420 0.329 9.949 1.00 93.75 209 ALA A C 1
ATOM 1590 O O . ALA A 1 209 ? 13.396 0.332 9.193 1.00 93.75 209 ALA A O 1
ATOM 1591 N N . ASP A 1 210 ? 11.599 -0.715 10.065 1.00 94.69 210 ASP A N 1
ATOM 1592 C CA . ASP A 1 210 ? 11.713 -1.928 9.260 1.00 94.69 210 ASP A CA 1
ATOM 1593 C C . ASP A 1 210 ? 10.495 -2.084 8.354 1.00 94.69 210 ASP A C 1
ATOM 1595 O O . ASP A 1 210 ? 9.354 -2.117 8.823 1.00 94.69 210 ASP A O 1
ATOM 1599 N N . LEU A 1 211 ? 10.760 -2.304 7.071 1.00 97.19 211 LEU A N 1
ATOM 1600 C CA . LEU A 1 211 ? 9.796 -2.824 6.116 1.00 97.19 211 LEU A CA 1
ATOM 1601 C C . LEU A 1 211 ? 10.196 -4.252 5.733 1.00 97.19 211 LEU A C 1
ATOM 1603 O O . LEU A 1 211 ? 11.345 -4.477 5.351 1.00 97.19 211 LEU A O 1
ATOM 1607 N N . PHE A 1 212 ? 9.289 -5.224 5.827 1.00 96.81 212 PHE A N 1
ATOM 1608 C CA . PHE A 1 212 ? 9.618 -6.615 5.503 1.00 96.81 212 PHE A CA 1
ATOM 1609 C C . PHE A 1 212 ? 8.476 -7.381 4.836 1.00 96.81 212 PHE A C 1
ATOM 1611 O O . PHE A 1 212 ? 7.333 -7.253 5.239 1.00 96.81 212 PHE A O 1
ATOM 1618 N N . GLN A 1 213 ? 8.782 -8.233 3.858 1.00 97.50 213 GLN A N 1
ATOM 1619 C CA . GLN A 1 213 ? 7.813 -9.150 3.239 1.00 97.50 213 GLN A CA 1
ATOM 1620 C C . GLN A 1 213 ? 6.565 -8.445 2.679 1.00 97.50 213 GLN A C 1
ATOM 1622 O O . GLN A 1 213 ? 5.436 -8.672 3.121 1.00 97.50 213 GLN A O 1
ATOM 1627 N N . ILE A 1 214 ? 6.783 -7.580 1.688 1.00 98.50 214 ILE A N 1
ATOM 1628 C CA . ILE A 1 214 ? 5.703 -6.934 0.933 1.00 98.50 214 ILE A CA 1
ATOM 1629 C C . ILE A 1 214 ? 5.554 -7.635 -0.416 1.00 98.50 214 ILE A C 1
ATOM 1631 O O . ILE A 1 214 ? 6.500 -7.675 -1.205 1.00 98.50 214 ILE A O 1
ATOM 1635 N N . PHE A 1 215 ? 4.367 -8.170 -0.685 1.00 98.56 215 PHE A N 1
ATOM 1636 C CA . PHE A 1 215 ? 4.067 -8.921 -1.900 1.00 98.56 215 PHE A CA 1
ATOM 1637 C C . PHE A 1 215 ? 2.978 -8.212 -2.698 1.00 98.56 215 PHE A C 1
ATOM 1639 O O . PHE A 1 215 ? 1.860 -8.040 -2.214 1.00 98.56 215 PHE A O 1
ATOM 1646 N N . ILE A 1 216 ? 3.309 -7.800 -3.919 1.00 98.62 216 ILE A N 1
ATOM 1647 C CA . ILE A 1 216 ? 2.418 -7.110 -4.849 1.00 98.62 216 ILE A CA 1
ATOM 1648 C C . ILE A 1 216 ? 2.283 -7.985 -6.093 1.00 98.62 216 ILE A C 1
ATOM 1650 O O . ILE A 1 216 ? 3.106 -7.938 -7.004 1.00 98.62 216 ILE A O 1
ATOM 1654 N N . ASP A 1 217 ? 1.245 -8.814 -6.100 1.00 98.50 217 ASP A N 1
ATOM 1655 C CA . ASP A 1 217 ? 1.013 -9.878 -7.068 1.00 98.50 217 ASP A CA 1
ATOM 1656 C C . ASP A 1 217 ? -0.133 -9.535 -8.028 1.00 98.50 217 ASP A C 1
ATOM 1658 O O . ASP A 1 217 ? -1.265 -9.279 -7.617 1.00 98.50 217 ASP A O 1
ATOM 1662 N N . ASN A 1 218 ? 0.163 -9.597 -9.325 1.00 98.00 218 ASN A N 1
ATOM 1663 C CA . ASN A 1 218 ? -0.736 -9.329 -10.447 1.00 98.00 218 ASN A CA 1
ATOM 1664 C C . ASN A 1 218 ? -1.507 -7.993 -10.367 1.00 98.00 218 ASN A C 1
ATOM 1666 O O . ASN A 1 218 ? -2.722 -7.991 -10.588 1.00 98.00 218 ASN A O 1
ATOM 1670 N N . PRO A 1 219 ? -0.867 -6.853 -10.035 1.00 97.50 219 PRO A N 1
ATOM 1671 C CA . PRO A 1 219 ? -1.567 -5.576 -10.010 1.00 97.50 219 PRO A CA 1
ATOM 1672 C C . PRO A 1 219 ? -1.834 -5.043 -11.426 1.00 97.50 219 PRO A C 1
ATOM 1674 O O . PRO A 1 219 ? -1.004 -5.199 -12.321 1.00 97.50 219 PRO A O 1
ATOM 1677 N N . TYR A 1 220 ? -2.949 -4.339 -11.615 1.00 97.56 220 TYR A N 1
ATOM 1678 C CA . TYR A 1 220 ? -3.190 -3.471 -12.769 1.00 97.56 220 TYR A CA 1
ATOM 1679 C C . TYR A 1 220 ? -3.115 -2.003 -12.336 1.00 97.56 220 TYR A C 1
ATOM 1681 O O . TYR A 1 220 ? -3.737 -1.616 -11.349 1.00 97.56 220 TYR A O 1
ATOM 1689 N N . VAL A 1 221 ? -2.342 -1.180 -13.045 1.00 96.06 221 VAL A N 1
ATOM 1690 C CA . VAL A 1 221 ? -2.193 0.252 -12.745 1.00 96.06 221 VAL A CA 1
ATOM 1691 C C . VAL A 1 221 ? -2.384 1.066 -14.016 1.00 96.06 221 VAL A C 1
ATOM 1693 O O . VAL A 1 221 ? -1.725 0.791 -15.021 1.00 96.06 221 VAL A O 1
ATOM 1696 N N . VAL A 1 222 ? -3.266 2.068 -13.969 1.00 93.62 222 VAL A N 1
ATOM 1697 C CA . VAL A 1 222 ? -3.606 2.879 -15.145 1.00 93.62 222 VAL A CA 1
ATOM 1698 C C . VAL A 1 222 ? -3.931 4.335 -14.805 1.00 93.62 222 VAL A C 1
ATOM 1700 O O . VAL A 1 222 ? -4.595 4.626 -13.807 1.00 93.62 222 VAL A O 1
ATOM 1703 N N . GLY A 1 223 ? -3.489 5.251 -15.669 1.00 90.31 223 GLY A N 1
ATOM 1704 C CA . GLY A 1 223 ? -3.971 6.632 -15.716 1.00 90.31 223 GLY A CA 1
ATOM 1705 C C . GLY A 1 223 ? -3.355 7.555 -14.666 1.00 90.31 223 GLY A C 1
ATOM 1706 O O . GLY A 1 223 ? -4.06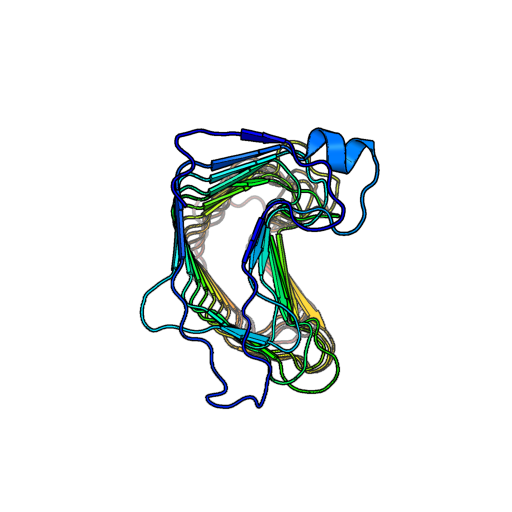8 8.373 -14.090 1.00 90.31 223 GLY A O 1
ATOM 1707 N N . PHE A 1 224 ? -2.055 7.434 -14.384 1.00 91.81 224 PHE A N 1
ATOM 1708 C CA . PHE A 1 224 ? -1.379 8.239 -13.358 1.00 91.81 224 PHE A CA 1
ATOM 1709 C C . PHE A 1 224 ? -0.468 9.321 -13.953 1.00 91.81 224 PHE A C 1
ATOM 1711 O O . PHE A 1 224 ? 0.269 9.109 -14.915 1.00 91.81 224 PHE A O 1
ATOM 1718 N N . ASN A 1 225 ? -0.488 10.496 -13.311 1.00 90.12 225 ASN A N 1
ATOM 1719 C CA . ASN A 1 225 ? 0.369 11.645 -13.635 1.00 90.12 225 ASN A CA 1
ATOM 1720 C C . ASN A 1 225 ? 1.646 11.712 -12.768 1.00 90.12 225 ASN A C 1
ATOM 1722 O O . ASN A 1 225 ? 2.406 12.678 -12.869 1.00 90.12 225 ASN A O 1
ATOM 1726 N N . GLY A 1 226 ? 1.861 10.709 -11.913 1.00 92.12 226 GLY A N 1
ATOM 1727 C CA . GLY A 1 226 ? 3.091 10.422 -11.175 1.00 92.12 226 GLY A CA 1
ATOM 1728 C C . GLY A 1 226 ? 3.592 9.004 -11.481 1.00 92.12 226 GLY A C 1
ATOM 1729 O O . GLY A 1 226 ? 3.129 8.365 -12.422 1.00 92.12 226 GLY A O 1
ATOM 1730 N N . ASN A 1 227 ? 4.527 8.491 -10.676 1.00 94.06 227 ASN A N 1
ATOM 1731 C CA . ASN A 1 227 ? 4.957 7.088 -10.778 1.00 94.06 227 ASN A CA 1
ATOM 1732 C C . ASN A 1 227 ? 3.799 6.111 -10.506 1.00 94.06 227 ASN A C 1
ATOM 1734 O O . ASN A 1 227 ? 2.964 6.387 -9.640 1.00 94.06 227 ASN A O 1
ATOM 1738 N N . ALA A 1 228 ? 3.780 4.948 -11.166 1.00 95.12 228 ALA A N 1
ATOM 1739 C CA . ALA A 1 228 ? 2.833 3.893 -10.793 1.00 95.12 228 ALA A CA 1
ATOM 1740 C C . ALA A 1 228 ? 3.195 3.337 -9.409 1.00 95.12 228 ALA A C 1
ATOM 1742 O O . ALA A 1 228 ? 2.351 3.272 -8.521 1.00 95.12 228 ALA A O 1
ATOM 1743 N N . MET A 1 229 ? 4.467 3.007 -9.198 1.00 97.56 229 MET A N 1
ATOM 1744 C CA . MET A 1 229 ? 4.974 2.557 -7.907 1.00 97.56 229 MET A CA 1
ATOM 1745 C C . MET A 1 229 ? 6.280 3.277 -7.578 1.00 97.56 229 MET A C 1
ATOM 1747 O O . MET A 1 229 ? 7.258 3.186 -8.322 1.00 97.56 229 MET A O 1
ATOM 1751 N N . LEU A 1 230 ? 6.286 3.998 -6.461 1.00 97.75 230 LEU A N 1
ATOM 1752 C CA . LEU A 1 230 ? 7.462 4.672 -5.922 1.00 97.75 230 LEU A CA 1
ATOM 1753 C C . LEU A 1 230 ? 7.864 4.009 -4.605 1.00 97.75 230 LEU A C 1
ATOM 1755 O O . LEU A 1 230 ? 7.040 3.881 -3.700 1.00 97.75 230 LEU A O 1
ATOM 1759 N N . PHE A 1 231 ? 9.128 3.617 -4.497 1.00 98.62 231 PHE A N 1
ATOM 1760 C CA . PHE A 1 231 ? 9.700 3.004 -3.306 1.00 98.62 231 PHE A CA 1
ATOM 1761 C C . PHE A 1 231 ? 10.904 3.824 -2.847 1.00 98.62 231 PHE A C 1
ATOM 1763 O O . PHE A 1 231 ? 11.872 3.983 -3.594 1.00 98.62 231 PHE A O 1
ATOM 1770 N N . GLU A 1 232 ? 10.856 4.342 -1.622 1.00 98.06 232 GLU A N 1
ATOM 1771 C CA . GLU A 1 232 ? 11.898 5.213 -1.079 1.00 98.06 232 GLU A CA 1
ATOM 1772 C C . GLU A 1 232 ? 12.328 4.774 0.315 1.00 98.06 232 GLU A C 1
ATOM 1774 O O . GLU A 1 232 ? 11.507 4.510 1.197 1.00 98.06 232 GLU A O 1
ATOM 1779 N N . ARG A 1 233 ? 13.645 4.694 0.505 1.00 97.38 233 ARG A N 1
ATOM 1780 C CA . ARG A 1 233 ? 14.262 4.460 1.805 1.00 97.38 233 ARG A CA 1
ATOM 1781 C C . ARG A 1 233 ? 15.090 5.675 2.193 1.00 97.38 233 ARG A C 1
ATOM 1783 O O . ARG A 1 233 ? 15.892 6.170 1.403 1.00 97.38 233 ARG A O 1
ATOM 1790 N N . PHE A 1 234 ? 14.946 6.101 3.436 1.00 94.94 234 PHE A N 1
ATOM 1791 C CA . PHE A 1 234 ? 15.707 7.190 4.028 1.00 94.94 234 PHE A CA 1
ATOM 1792 C C . PHE A 1 234 ? 16.375 6.727 5.331 1.00 94.94 234 PHE A C 1
ATOM 1794 O O . PHE A 1 234 ? 16.036 5.687 5.902 1.00 94.94 234 PHE A O 1
ATOM 1801 N N . GLY A 1 235 ? 17.387 7.474 5.776 1.00 90.94 235 GLY A N 1
ATOM 1802 C CA . GLY A 1 235 ? 18.065 7.219 7.047 1.00 90.94 235 GLY A CA 1
ATOM 1803 C C . GLY A 1 235 ? 18.701 5.826 7.166 1.00 90.94 235 GLY A C 1
ATOM 1804 O O . GLY A 1 235 ? 19.261 5.278 6.209 1.00 90.94 235 GLY A O 1
ATOM 1805 N N . ALA A 1 236 ? 18.631 5.266 8.374 1.00 92.00 236 ALA A N 1
ATOM 1806 C CA . ALA A 1 236 ? 19.151 3.947 8.743 1.00 92.00 236 ALA A CA 1
ATOM 1807 C C . ALA A 1 236 ? 18.088 2.836 8.635 1.00 92.00 236 ALA A C 1
ATOM 1809 O O . ALA A 1 236 ? 18.261 1.744 9.187 1.00 92.00 236 ALA A O 1
ATOM 1810 N N . ALA A 1 237 ? 16.984 3.116 7.942 1.00 95.00 237 ALA A N 1
ATOM 1811 C CA . ALA A 1 237 ? 15.846 2.227 7.860 1.00 95.00 237 ALA A CA 1
ATOM 1812 C C . ALA A 1 237 ? 16.192 0.990 7.025 1.00 95.00 237 ALA A C 1
ATOM 1814 O O . ALA A 1 237 ? 17.128 1.014 6.216 1.00 95.00 237 ALA A O 1
ATOM 1815 N N . ARG A 1 238 ? 15.461 -0.108 7.231 1.00 95.19 238 ARG A N 1
ATOM 1816 C CA . ARG A 1 238 ? 15.775 -1.413 6.635 1.00 95.19 238 ARG A CA 1
ATOM 1817 C C . ARG A 1 238 ? 14.618 -1.922 5.791 1.00 95.19 238 ARG A C 1
ATOM 1819 O O . ARG A 1 238 ? 13.496 -2.035 6.276 1.00 95.19 238 ARG A O 1
ATOM 1826 N N . VAL A 1 239 ? 14.929 -2.312 4.560 1.00 97.00 239 VAL A N 1
ATOM 1827 C CA . VAL A 1 239 ? 14.027 -3.051 3.671 1.00 97.00 239 VAL A CA 1
ATOM 1828 C C . VAL A 1 239 ? 14.449 -4.515 3.687 1.00 97.00 239 VAL A C 1
ATOM 1830 O O . VAL A 1 239 ? 15.634 -4.810 3.605 1.00 97.00 239 VAL A O 1
ATOM 1833 N N . LYS A 1 240 ? 13.497 -5.435 3.859 1.00 94.00 240 LYS A N 1
ATOM 1834 C CA . LYS A 1 240 ? 13.744 -6.881 3.906 1.00 94.00 240 LYS A CA 1
ATOM 1835 C C . LYS A 1 240 ? 12.711 -7.605 3.047 1.00 94.00 240 LYS A C 1
ATOM 1837 O O . LYS A 1 240 ? 11.685 -8.058 3.552 1.00 94.00 240 LYS A O 1
ATOM 1842 N N . ALA A 1 241 ? 13.022 -7.741 1.763 1.00 94.25 241 ALA A N 1
ATOM 1843 C CA . ALA A 1 241 ? 12.203 -8.387 0.738 1.00 94.25 241 ALA A CA 1
ATOM 1844 C C . ALA A 1 241 ? 10.916 -7.631 0.366 1.00 94.25 241 ALA A C 1
ATOM 1846 O O . ALA A 1 241 ? 9.919 -7.632 1.094 1.00 94.25 241 ALA A O 1
ATOM 1847 N N . VAL A 1 242 ? 10.928 -7.069 -0.841 1.00 98.25 242 VAL A N 1
ATOM 1848 C CA . VAL A 1 242 ? 9.740 -6.597 -1.559 1.00 98.25 242 VAL A CA 1
ATOM 1849 C C . VAL A 1 242 ? 9.668 -7.302 -2.911 1.00 98.25 242 VAL A C 1
ATOM 1851 O O . VAL A 1 242 ? 10.682 -7.512 -3.582 1.00 98.25 242 VAL A O 1
ATOM 1854 N N . SER A 1 243 ? 8.469 -7.708 -3.316 1.00 98.44 243 SER A N 1
ATOM 1855 C CA . SER A 1 243 ? 8.245 -8.340 -4.612 1.00 98.44 243 SER A CA 1
ATOM 1856 C C . SER A 1 243 ? 7.075 -7.695 -5.333 1.00 98.44 243 SER A C 1
ATOM 1858 O O . SER A 1 243 ? 5.968 -7.641 -4.802 1.00 98.44 243 SER A O 1
ATOM 1860 N N . VAL A 1 244 ? 7.334 -7.225 -6.548 1.00 98.69 244 VAL A N 1
ATOM 1861 C CA . VAL A 1 244 ? 6.326 -6.844 -7.533 1.00 98.69 244 VAL A CA 1
ATOM 1862 C C . VAL A 1 244 ? 6.341 -7.917 -8.607 1.00 98.69 244 VAL A C 1
ATOM 1864 O O . VAL A 1 244 ? 7.360 -8.105 -9.272 1.00 98.69 244 VAL A O 1
ATOM 1867 N N . ARG A 1 245 ? 5.233 -8.635 -8.778 1.00 98.69 245 ARG A N 1
ATOM 1868 C CA . ARG A 1 245 ? 5.142 -9.727 -9.745 1.00 98.69 245 ARG A CA 1
ATOM 1869 C C . ARG A 1 245 ? 3.887 -9.627 -10.593 1.00 98.69 245 ARG A C 1
ATOM 1871 O O . ARG A 1 245 ? 2.812 -9.390 -10.053 1.00 98.69 245 ARG A O 1
ATOM 1878 N N . GLY A 1 246 ? 3.995 -9.861 -11.899 1.00 98.00 246 GLY A N 1
ATOM 1879 C CA . GLY A 1 246 ? 2.822 -9.940 -12.777 1.00 98.00 246 GLY A CA 1
ATOM 1880 C C . GLY A 1 246 ? 2.138 -8.593 -13.026 1.00 98.00 246 GLY A C 1
ATOM 1881 O O . GLY A 1 246 ? 0.962 -8.565 -13.390 1.00 98.00 246 GLY A O 1
ATOM 1882 N N . ALA A 1 247 ? 2.822 -7.475 -12.760 1.00 97.75 247 ALA A N 1
ATOM 1883 C CA . ALA A 1 247 ? 2.220 -6.152 -12.863 1.00 97.75 247 ALA A CA 1
ATOM 1884 C C . ALA A 1 247 ? 1.895 -5.794 -14.312 1.00 97.75 247 ALA A C 1
ATOM 1886 O O . ALA A 1 247 ? 2.704 -6.017 -15.203 1.00 97.75 247 ALA A O 1
ATOM 1887 N N . LYS A 1 248 ? 0.732 -5.185 -14.529 1.00 96.75 248 LYS A N 1
ATOM 1888 C CA . LYS A 1 248 ? 0.289 -4.623 -15.803 1.00 96.75 248 LYS A CA 1
ATOM 1889 C C . LYS A 1 248 ? 0.172 -3.115 -15.641 1.00 96.75 248 LYS A C 1
ATOM 1891 O O . LYS A 1 248 ? -0.733 -2.654 -14.950 1.00 96.75 248 LYS A O 1
ATOM 1896 N N . ILE A 1 249 ? 1.091 -2.357 -16.232 1.00 94.94 249 ILE A N 1
ATOM 1897 C CA . ILE A 1 249 ? 1.168 -0.903 -16.033 1.00 94.94 249 ILE A CA 1
ATOM 1898 C C . ILE A 1 249 ? 0.988 -0.177 -17.365 1.00 94.94 249 ILE A C 1
ATOM 1900 O O . ILE A 1 249 ? 1.694 -0.459 -18.335 1.00 94.94 249 ILE A O 1
ATOM 1904 N N . ASN A 1 250 ? 0.049 0.770 -17.381 1.00 90.81 250 ASN A N 1
ATOM 1905 C CA . ASN A 1 250 ? -0.334 1.569 -18.541 1.00 90.81 250 ASN A CA 1
ATOM 1906 C C . ASN A 1 250 ? -0.548 3.050 -18.157 1.00 90.81 250 ASN A C 1
ATOM 1908 O O . ASN A 1 250 ? -0.774 3.372 -16.992 1.00 90.81 250 ASN A O 1
ATOM 1912 N N . GLU A 1 251 ? -0.516 3.941 -19.151 1.00 87.19 251 GLU A N 1
ATOM 1913 C CA . GLU A 1 251 ? -0.923 5.352 -19.055 1.00 87.19 251 GLU A CA 1
ATOM 1914 C C . GLU A 1 251 ? -0.190 6.128 -17.952 1.00 87.19 251 GLU A C 1
ATOM 1916 O O . GLU A 1 251 ? -0.791 6.666 -17.019 1.00 87.19 251 GLU A O 1
ATOM 1921 N N . ILE A 1 252 ? 1.139 6.192 -18.082 1.00 87.44 252 ILE A N 1
ATOM 1922 C CA . ILE A 1 252 ? 2.002 7.064 -17.276 1.00 87.44 252 ILE A CA 1
ATOM 1923 C C . ILE A 1 252 ? 2.314 8.305 -18.108 1.00 87.44 252 ILE A C 1
ATOM 1925 O O . ILE A 1 252 ? 3.173 8.298 -18.995 1.00 87.44 252 ILE A O 1
ATOM 1929 N N . MET A 1 253 ? 1.551 9.364 -17.846 1.00 79.56 253 MET A N 1
ATOM 1930 C CA . MET A 1 253 ? 1.300 10.428 -18.827 1.00 79.56 253 MET A CA 1
ATOM 1931 C C . MET A 1 253 ? 2.351 11.542 -18.843 1.00 79.56 253 MET A C 1
ATOM 1933 O O . MET A 1 253 ? 2.397 12.339 -19.779 1.00 79.56 253 MET A O 1
ATOM 1937 N N . THR A 1 254 ? 3.215 11.599 -17.830 1.00 84.94 254 THR A N 1
ATOM 1938 C CA . THR A 1 254 ? 4.178 12.690 -17.642 1.00 84.94 254 THR A CA 1
ATOM 1939 C C . THR A 1 254 ? 5.607 12.167 -17.751 1.00 84.94 254 THR A C 1
ATOM 1941 O O . THR A 1 254 ? 6.016 11.307 -16.974 1.00 84.94 254 THR A O 1
ATOM 1944 N N . ALA A 1 255 ? 6.399 12.746 -18.659 1.00 84.25 255 ALA A N 1
ATOM 1945 C CA . ALA A 1 255 ? 7.763 12.299 -18.966 1.00 84.25 255 ALA A CA 1
ATOM 1946 C C . ALA A 1 255 ? 8.766 12.397 -17.802 1.00 84.25 255 ALA A C 1
ATOM 1948 O O . ALA A 1 255 ? 9.847 11.822 -17.880 1.00 84.25 255 ALA A O 1
ATOM 1949 N N . GLN A 1 256 ? 8.439 13.107 -16.718 1.00 86.94 256 GLN A N 1
ATOM 1950 C CA . GLN A 1 256 ? 9.260 13.166 -15.502 1.00 86.94 256 GLN A CA 1
ATOM 1951 C C . GLN A 1 256 ? 9.150 11.896 -14.644 1.00 86.94 256 GLN A C 1
ATOM 1953 O O . GLN A 1 256 ? 10.079 11.576 -13.909 1.00 86.94 256 GLN A O 1
ATOM 1958 N N . TYR A 1 257 ? 8.034 11.174 -14.723 1.00 91.31 257 TYR A N 1
ATOM 1959 C CA . TYR A 1 257 ? 7.758 10.034 -13.852 1.00 91.31 257 TYR A CA 1
ATOM 1960 C C . TYR A 1 257 ? 7.965 8.715 -14.587 1.00 91.31 257 TYR A C 1
ATOM 1962 O O . TYR A 1 257 ? 8.033 8.688 -15.814 1.00 91.31 257 TYR A O 1
ATOM 1970 N N . ARG A 1 258 ? 8.128 7.628 -13.837 1.00 91.38 258 ARG A N 1
ATOM 1971 C CA . ARG A 1 258 ? 8.423 6.283 -14.343 1.00 91.38 258 ARG A CA 1
ATOM 1972 C C . ARG A 1 258 ? 7.402 5.287 -13.799 1.00 91.38 258 ARG A C 1
ATOM 1974 O O . ARG A 1 258 ? 6.862 5.514 -12.717 1.00 91.38 258 ARG A O 1
ATOM 1981 N N . PRO A 1 259 ? 7.135 4.171 -14.494 1.00 94.44 259 PRO A N 1
ATOM 1982 C CA . PRO A 1 259 ? 6.276 3.124 -13.956 1.00 94.44 259 PRO A CA 1
ATOM 1983 C C . PRO A 1 259 ? 6.743 2.640 -12.575 1.00 94.44 259 PRO A C 1
ATOM 1985 O O . PRO A 1 259 ? 5.982 2.740 -11.617 1.00 94.44 259 PRO A O 1
ATOM 1988 N N . ILE A 1 260 ? 7.991 2.186 -12.434 1.00 97.62 260 ILE A N 1
ATOM 1989 C CA . ILE A 1 260 ? 8.527 1.724 -11.144 1.00 97.62 260 ILE A CA 1
ATOM 1990 C C . ILE A 1 260 ? 9.830 2.457 -10.822 1.00 97.62 260 ILE A C 1
ATOM 1992 O O . ILE A 1 260 ? 10.752 2.460 -11.634 1.00 97.62 260 ILE A O 1
ATOM 1996 N N . VAL A 1 261 ? 9.923 3.042 -9.625 1.00 98.06 261 VAL A N 1
ATOM 1997 C CA . VAL A 1 261 ? 11.122 3.749 -9.143 1.00 98.06 261 VAL A CA 1
ATOM 1998 C C . VAL A 1 261 ? 11.551 3.218 -7.784 1.00 98.06 261 VAL A C 1
ATOM 2000 O O . VAL A 1 261 ? 10.748 3.198 -6.852 1.00 98.06 261 VAL A O 1
ATOM 2003 N N . LEU A 1 262 ? 12.828 2.853 -7.664 1.00 98.50 262 LEU A N 1
ATOM 2004 C CA . LEU A 1 262 ? 13.487 2.486 -6.412 1.00 98.50 262 LEU A CA 1
ATOM 2005 C C . LEU A 1 262 ? 14.551 3.536 -6.061 1.00 98.50 262 LEU A C 1
ATOM 2007 O O . LEU A 1 262 ? 15.530 3.681 -6.793 1.00 98.50 262 LEU A O 1
ATOM 2011 N N . THR A 1 263 ? 14.405 4.215 -4.922 1.00 97.88 263 THR A N 1
ATOM 2012 C CA . THR A 1 263 ? 15.395 5.172 -4.399 1.00 97.88 263 THR A CA 1
ATOM 2013 C C . THR A 1 263 ? 15.930 4.687 -3.058 1.00 97.88 263 THR A C 1
ATOM 2015 O O . THR A 1 263 ? 15.205 4.645 -2.066 1.00 97.88 263 THR A O 1
ATOM 2018 N N . GLN A 1 264 ? 17.213 4.318 -3.028 1.00 96.81 264 GLN A N 1
ATOM 2019 C CA . GLN A 1 264 ? 17.892 3.703 -1.881 1.00 96.81 264 GLN A CA 1
ATOM 2020 C C . GLN A 1 264 ? 17.208 2.430 -1.359 1.00 96.81 264 GLN A C 1
ATOM 2022 O O . GLN A 1 264 ? 17.436 2.025 -0.223 1.00 96.81 264 GLN A O 1
ATOM 2027 N N . PHE A 1 265 ? 16.348 1.814 -2.167 1.00 97.88 265 PHE A N 1
ATOM 2028 C CA . PHE A 1 265 ? 15.402 0.805 -1.722 1.00 97.88 265 PHE A CA 1
ATOM 2029 C C . PHE A 1 265 ? 15.876 -0.596 -2.116 1.00 97.88 265 PHE A C 1
ATOM 2031 O O . PHE A 1 265 ? 15.745 -1.016 -3.266 1.00 97.88 265 PHE A O 1
ATOM 2038 N N . ASP A 1 266 ? 16.472 -1.286 -1.148 1.00 96.12 266 ASP A N 1
ATOM 2039 C CA . ASP A 1 266 ? 17.180 -2.549 -1.355 1.00 96.12 266 ASP A CA 1
ATOM 2040 C C . ASP A 1 266 ? 16.238 -3.773 -1.410 1.00 96.12 266 ASP A C 1
ATOM 2042 O O . ASP A 1 266 ? 15.032 -3.671 -1.181 1.00 96.12 266 ASP A O 1
ATOM 2046 N N . ASP A 1 267 ? 16.797 -4.952 -1.700 1.00 97.69 267 ASP A N 1
ATOM 2047 C CA . ASP A 1 267 ? 16.156 -6.270 -1.553 1.00 97.69 267 ASP A CA 1
ATOM 2048 C C . ASP A 1 267 ? 14.785 -6.373 -2.249 1.00 97.69 267 ASP A C 1
ATOM 2050 O O . ASP A 1 267 ? 13.793 -6.844 -1.681 1.00 97.69 267 ASP A O 1
ATOM 2054 N N . THR A 1 268 ? 14.734 -5.916 -3.502 1.00 98.56 268 THR A N 1
ATOM 2055 C CA . THR A 1 268 ? 13.499 -5.815 -4.288 1.00 98.56 268 THR A CA 1
ATOM 2056 C C . THR A 1 268 ? 13.552 -6.673 -5.548 1.00 98.56 268 THR A C 1
ATOM 2058 O O . THR A 1 268 ? 14.531 -6.675 -6.292 1.00 98.56 268 THR A O 1
ATOM 2061 N N . SER A 1 269 ? 12.465 -7.391 -5.820 1.00 98.50 269 SER A N 1
ATOM 2062 C CA . SER A 1 269 ? 12.275 -8.158 -7.052 1.00 98.50 269 SER A CA 1
ATOM 2063 C C . SER A 1 269 ? 11.115 -7.593 -7.870 1.00 98.50 269 SER A C 1
ATOM 2065 O O . SER A 1 269 ? 10.043 -7.333 -7.332 1.00 98.50 269 SER A O 1
ATOM 2067 N N . ILE A 1 270 ? 11.336 -7.408 -9.168 1.00 98.62 270 ILE A N 1
ATOM 2068 C CA . ILE A 1 270 ? 10.357 -6.970 -10.163 1.00 98.62 270 ILE A CA 1
ATOM 2069 C C . ILE A 1 270 ? 10.328 -8.057 -11.235 1.00 98.62 270 ILE A C 1
ATOM 2071 O O . ILE A 1 270 ? 11.288 -8.222 -11.990 1.00 98.62 270 ILE A O 1
ATOM 2075 N N . LEU A 1 271 ? 9.265 -8.854 -11.242 1.00 98.38 271 LEU A N 1
ATOM 2076 C CA . LEU A 1 271 ? 9.206 -10.114 -11.975 1.00 98.38 271 LEU A CA 1
ATOM 2077 C C . LEU A 1 271 ? 7.962 -10.193 -12.853 1.00 98.38 271 LEU A C 1
ATOM 2079 O O . LEU A 1 271 ? 6.865 -9.884 -12.405 1.00 98.38 271 LEU A O 1
ATOM 2083 N N . ASP A 1 272 ? 8.103 -10.703 -14.072 1.00 97.56 272 ASP A N 1
ATOM 2084 C CA . ASP A 1 272 ? 6.950 -11.063 -14.907 1.00 97.56 272 ASP A CA 1
ATOM 2085 C C . ASP A 1 272 ? 5.998 -9.867 -15.184 1.00 97.56 272 ASP A C 1
ATOM 2087 O O . ASP A 1 272 ? 4.788 -10.047 -15.297 1.00 97.56 272 ASP A O 1
ATOM 2091 N N . CYS A 1 273 ? 6.519 -8.633 -15.237 1.00 97.00 273 CYS A N 1
ATOM 2092 C CA . CYS A 1 273 ? 5.722 -7.410 -15.413 1.00 97.00 273 CYS A CA 1
ATOM 2093 C C . CYS A 1 273 ? 5.603 -6.987 -16.885 1.00 97.00 273 CYS A C 1
ATOM 2095 O O . CYS A 1 273 ? 6.591 -6.992 -17.616 1.00 97.00 273 CYS A O 1
ATOM 2097 N N . ASP A 1 274 ? 4.429 -6.508 -17.285 1.00 94.56 274 ASP A N 1
ATOM 2098 C CA . ASP A 1 274 ? 4.149 -5.922 -18.593 1.00 94.56 274 ASP A CA 1
ATOM 2099 C C . ASP A 1 274 ? 3.965 -4.396 -18.483 1.00 94.56 274 ASP A C 1
ATOM 2101 O O . ASP A 1 274 ? 3.079 -3.899 -17.779 1.00 94.56 274 ASP A O 1
ATOM 2105 N N . PHE A 1 275 ? 4.762 -3.652 -19.247 1.00 92.50 275 PHE A N 1
ATOM 2106 C CA . PHE A 1 275 ? 4.642 -2.209 -19.455 1.00 92.50 275 PHE A CA 1
ATOM 2107 C C . PHE A 1 275 ? 4.109 -1.959 -20.870 1.00 92.50 275 PHE A C 1
ATOM 2109 O O . PHE A 1 275 ? 4.721 -2.385 -21.855 1.00 92.50 275 PHE A O 1
ATOM 2116 N N . PHE A 1 276 ? 2.957 -1.303 -21.000 1.00 87.94 276 PHE A N 1
ATOM 2117 C CA . PHE A 1 276 ? 2.284 -1.143 -22.293 1.00 87.94 276 PHE A CA 1
ATOM 2118 C C . PHE A 1 276 ? 1.492 0.162 -22.397 1.00 87.94 276 PHE A C 1
ATOM 2120 O O . PHE A 1 276 ? 1.386 0.922 -21.438 1.00 87.94 276 PHE A O 1
ATOM 2127 N N . GLY A 1 277 ? 0.950 0.409 -23.592 1.00 83.44 277 GLY A N 1
ATOM 2128 C CA . GLY A 1 277 ? 0.131 1.577 -23.909 1.00 83.44 277 GLY A CA 1
ATOM 2129 C C . GLY A 1 277 ? 0.933 2.875 -23.923 1.00 83.44 277 GLY A C 1
ATOM 2130 O O . GLY A 1 277 ? 1.964 2.920 -24.581 1.00 83.44 277 GLY A O 1
ATOM 2131 N N . GLN A 1 278 ? 0.441 3.943 -23.288 1.00 82.12 278 GLN A N 1
ATOM 2132 C CA . GLN A 1 278 ? 1.090 5.261 -23.333 1.00 82.12 278 GLN A CA 1
ATOM 2133 C C . GLN A 1 278 ? 1.965 5.498 -22.096 1.00 82.12 278 GLN A C 1
ATOM 2135 O O . GLN A 1 278 ? 1.474 5.872 -21.034 1.00 82.12 278 GLN A O 1
ATOM 2140 N N . ILE A 1 279 ? 3.278 5.339 -22.240 1.00 83.75 279 ILE A N 1
ATOM 2141 C CA . ILE A 1 279 ? 4.272 5.692 -21.223 1.00 83.75 279 ILE A CA 1
ATOM 2142 C C . ILE A 1 279 ? 5.183 6.786 -21.794 1.00 83.75 279 ILE A C 1
ATOM 2144 O O . ILE A 1 279 ? 5.931 6.576 -22.748 1.00 83.75 279 ILE A O 1
ATOM 2148 N N . ALA A 1 280 ? 5.104 7.984 -21.208 1.00 82.44 280 ALA A N 1
ATOM 2149 C CA . ALA A 1 280 ? 5.912 9.143 -21.606 1.00 82.44 280 ALA A CA 1
ATOM 2150 C C . ALA A 1 280 ? 7.330 9.137 -20.998 1.00 82.44 280 ALA A C 1
ATOM 2152 O O . ALA A 1 280 ? 8.160 9.971 -21.354 1.00 82.44 280 ALA A O 1
ATOM 2153 N N . ALA A 1 281 ? 7.582 8.229 -20.055 1.00 83.94 281 ALA A N 1
ATOM 2154 C CA . ALA A 1 281 ? 8.843 8.033 -19.352 1.00 83.94 281 ALA A CA 1
ATOM 2155 C C . ALA A 1 281 ? 9.988 7.576 -20.263 1.00 83.94 281 ALA A C 1
ATOM 2157 O O . ALA A 1 281 ? 9.747 6.766 -21.157 1.00 83.94 281 ALA A O 1
ATOM 2158 N N . ASP A 1 282 ? 11.230 7.958 -19.940 1.00 84.88 282 ASP A N 1
ATOM 2159 C CA . ASP A 1 282 ? 12.435 7.452 -20.624 1.00 84.88 282 ASP A CA 1
ATOM 2160 C C . ASP A 1 282 ? 12.814 6.005 -20.258 1.00 84.88 282 ASP A C 1
ATOM 2162 O O . ASP A 1 282 ? 13.602 5.390 -20.974 1.00 84.88 282 ASP A O 1
ATOM 2166 N N . SER A 1 283 ? 12.246 5.459 -19.179 1.00 88.69 283 SER A N 1
ATOM 2167 C CA . SER A 1 283 ? 12.507 4.106 -18.687 1.00 88.69 283 SER A CA 1
ATOM 2168 C C . SER A 1 283 ? 11.289 3.475 -18.009 1.00 88.69 283 SER A C 1
ATOM 2170 O O . SER A 1 283 ? 10.410 4.172 -17.497 1.00 88.69 283 SER A O 1
ATOM 2172 N N . CYS A 1 284 ? 11.210 2.138 -18.030 1.00 91.06 284 CYS A N 1
ATOM 2173 C CA . CYS A 1 284 ? 10.132 1.393 -17.363 1.00 91.06 284 CYS A CA 1
ATOM 2174 C C . CYS A 1 284 ? 10.421 1.192 -15.870 1.00 91.06 284 CYS A C 1
ATOM 2176 O O . CYS A 1 284 ? 9.520 1.279 -15.035 1.00 91.06 284 CYS A O 1
ATOM 2178 N N . VAL A 1 285 ? 11.685 0.925 -15.541 1.00 94.38 285 VAL A N 1
ATOM 2179 C CA . VAL A 1 285 ? 12.154 0.721 -14.170 1.00 94.38 285 VAL A CA 1
ATOM 2180 C C . VAL A 1 285 ? 13.392 1.574 -13.928 1.00 94.38 285 VAL A C 1
ATOM 2182 O O . VAL A 1 285 ? 14.350 1.486 -14.696 1.00 94.38 285 VAL A O 1
ATOM 2185 N N . SER A 1 286 ? 13.398 2.341 -12.842 1.00 95.38 286 SER A N 1
ATOM 2186 C CA . SER A 1 286 ? 14.555 3.133 -12.418 1.00 95.38 286 SER A CA 1
ATOM 2187 C C . SER A 1 286 ? 15.062 2.682 -11.054 1.00 95.38 286 SER A C 1
ATOM 2189 O O . SER A 1 286 ? 14.284 2.522 -10.111 1.00 95.38 286 SER A O 1
ATOM 2191 N N . VAL A 1 287 ? 16.375 2.480 -10.954 1.00 97.19 287 VAL A N 1
ATOM 2192 C CA . VAL A 1 287 ? 17.066 1.996 -9.755 1.00 97.19 287 VAL A CA 1
ATOM 2193 C C . VAL A 1 287 ? 18.168 2.981 -9.366 1.00 97.19 287 VAL A C 1
ATOM 2195 O O . VAL A 1 287 ? 19.192 3.101 -10.043 1.00 97.19 287 VAL A O 1
ATOM 2198 N N . TYR A 1 288 ? 17.968 3.677 -8.249 1.00 96.75 288 TYR A N 1
ATOM 2199 C CA . TYR A 1 288 ? 18.848 4.739 -7.774 1.00 96.75 288 TYR A CA 1
ATOM 2200 C C . TYR A 1 288 ? 19.397 4.423 -6.385 1.00 96.75 288 TYR A C 1
ATOM 2202 O O . TYR A 1 288 ? 18.643 4.336 -5.418 1.00 96.75 288 TYR A O 1
ATOM 2210 N N . ASN A 1 289 ? 20.722 4.323 -6.258 1.00 95.62 289 ASN A N 1
ATOM 2211 C CA . ASN A 1 289 ? 21.423 4.054 -4.994 1.00 95.62 289 ASN A CA 1
ATOM 2212 C C . ASN A 1 289 ? 20.919 2.811 -4.225 1.00 95.62 289 ASN A C 1
ATOM 2214 O O . ASN A 1 289 ? 20.940 2.814 -2.996 1.00 95.62 289 ASN A O 1
ATOM 2218 N N . ALA A 1 290 ? 20.449 1.775 -4.925 1.00 95.56 290 ALA A N 1
ATOM 2219 C CA . ALA A 1 290 ? 19.798 0.603 -4.331 1.00 95.56 290 ALA A CA 1
ATOM 2220 C C . ALA A 1 290 ? 20.576 -0.698 -4.577 1.00 95.56 290 ALA A C 1
ATOM 2222 O O . ALA A 1 290 ? 21.330 -0.820 -5.547 1.00 95.56 290 ALA A O 1
ATOM 2223 N N . LYS A 1 291 ? 20.388 -1.684 -3.697 1.00 94.75 291 LYS A N 1
ATOM 2224 C CA . LYS A 1 291 ? 21.136 -2.944 -3.693 1.00 94.75 291 LYS A CA 1
ATOM 2225 C C . LYS A 1 291 ? 20.252 -4.179 -3.733 1.00 94.75 291 LYS A C 1
ATOM 2227 O O . LYS A 1 291 ? 19.133 -4.171 -3.236 1.00 94.75 291 LYS A O 1
ATOM 2232 N N . ASN A 1 292 ? 20.800 -5.271 -4.269 1.00 95.81 292 ASN A N 1
ATOM 2233 C CA . ASN A 1 292 ? 20.126 -6.574 -4.356 1.00 95.81 292 ASN A CA 1
ATOM 2234 C C . ASN A 1 292 ? 18.771 -6.481 -5.081 1.00 95.81 292 ASN A C 1
ATOM 2236 O O . ASN A 1 292 ? 17.740 -6.925 -4.573 1.00 95.81 292 ASN A O 1
ATOM 2240 N N . VAL A 1 293 ? 18.780 -5.881 -6.271 1.00 97.69 293 VAL A N 1
ATOM 2241 C CA . VAL A 1 293 ? 17.576 -5.695 -7.087 1.00 97.69 293 VAL A CA 1
ATOM 2242 C C . VAL A 1 293 ? 17.556 -6.713 -8.223 1.00 97.69 293 VAL A C 1
ATOM 2244 O O . VAL A 1 293 ? 18.550 -6.883 -8.927 1.00 97.69 293 VAL A O 1
ATOM 2247 N N . ILE A 1 294 ? 16.422 -7.383 -8.424 1.00 97.69 294 ILE A N 1
ATOM 2248 C CA . ILE A 1 294 ? 16.218 -8.333 -9.526 1.00 97.69 294 ILE A CA 1
ATOM 2249 C C . ILE A 1 294 ? 15.095 -7.822 -10.421 1.00 97.69 294 ILE A C 1
ATOM 2251 O O . ILE A 1 294 ? 13.976 -7.647 -9.953 1.00 97.69 294 ILE A O 1
ATOM 2255 N N . ILE A 1 295 ? 15.374 -7.646 -11.710 1.00 96.81 295 ILE A N 1
ATOM 2256 C CA . ILE A 1 295 ? 14.401 -7.280 -12.742 1.00 96.81 295 ILE A CA 1
ATOM 2257 C C . ILE A 1 295 ? 14.417 -8.385 -13.796 1.00 96.81 295 ILE A C 1
ATOM 2259 O O . ILE A 1 295 ? 15.409 -8.545 -14.515 1.00 96.81 295 ILE A O 1
ATOM 2263 N N . SER A 1 296 ? 13.357 -9.193 -13.875 1.00 95.94 296 SER A N 1
ATOM 2264 C CA . SER A 1 296 ? 13.377 -10.355 -14.765 1.00 95.94 296 SER A CA 1
ATOM 2265 C C . SER A 1 296 ? 12.036 -10.762 -15.351 1.00 95.94 296 SER A C 1
ATOM 2267 O O . SER A 1 296 ? 11.011 -10.696 -14.681 1.00 95.94 296 SER A O 1
ATOM 2269 N N . ARG A 1 297 ? 12.072 -11.274 -16.591 1.00 95.00 297 ARG A N 1
ATOM 2270 C CA . ARG A 1 297 ? 10.897 -11.749 -17.348 1.00 95.00 297 ARG A CA 1
ATOM 2271 C C . ARG A 1 297 ? 9.837 -10.673 -17.568 1.00 95.00 297 ARG A C 1
ATOM 2273 O O . ARG A 1 297 ? 8.672 -10.980 -17.784 1.00 95.00 297 ARG A O 1
ATOM 2280 N N . CYS A 1 298 ? 10.248 -9.414 -17.539 1.00 93.75 298 CYS A N 1
ATOM 2281 C CA . CYS A 1 298 ? 9.378 -8.291 -17.817 1.00 93.75 298 CYS A CA 1
ATOM 2282 C C . CYS A 1 298 ? 9.379 -7.958 -19.316 1.00 93.75 298 CYS A C 1
ATOM 2284 O O . CYS A 1 298 ? 10.345 -8.235 -20.034 1.00 93.75 298 CYS A O 1
ATOM 2286 N N . ARG A 1 299 ? 8.305 -7.330 -19.790 1.00 90.38 299 ARG A N 1
ATOM 2287 C CA . ARG A 1 299 ? 8.133 -6.907 -21.179 1.00 90.38 299 ARG A CA 1
ATOM 2288 C C . ARG A 1 299 ? 7.771 -5.430 -21.257 1.00 90.38 299 ARG A C 1
ATOM 2290 O O . ARG A 1 299 ? 6.897 -4.974 -20.531 1.00 90.38 299 ARG A O 1
ATOM 2297 N N . SER A 1 300 ? 8.380 -4.708 -22.192 1.00 87.44 300 SER A N 1
ATOM 2298 C CA . SER A 1 300 ? 7.911 -3.395 -22.643 1.00 87.44 300 SER A CA 1
ATOM 2299 C C . SER A 1 300 ? 7.423 -3.480 -24.091 1.00 87.44 300 SER A C 1
ATOM 2301 O O . SER A 1 300 ? 8.141 -3.978 -24.959 1.00 87.44 300 SER A O 1
ATOM 2303 N N . MET A 1 301 ? 6.184 -3.047 -24.333 1.00 77.94 301 MET A N 1
ATOM 2304 C CA . MET A 1 301 ? 5.563 -2.907 -25.662 1.00 77.94 301 MET A CA 1
ATOM 2305 C C . MET A 1 301 ? 5.803 -1.489 -26.233 1.00 77.94 301 MET A C 1
ATOM 2307 O O . MET A 1 301 ? 6.237 -0.622 -25.471 1.00 77.94 301 MET A O 1
ATOM 2311 N N . PRO A 1 302 ? 5.547 -1.221 -27.537 1.00 60.56 302 PRO A N 1
ATOM 2312 C CA . PRO A 1 302 ? 6.012 -0.007 -28.211 1.00 60.56 302 PRO A CA 1
ATOM 2313 C C . PRO A 1 302 ? 5.613 1.269 -27.460 1.00 60.56 302 PRO A C 1
ATOM 2315 O O . PRO A 1 302 ? 4.441 1.641 -27.427 1.00 60.56 302 PRO A O 1
ATOM 2318 N N . ASN A 1 303 ? 6.603 1.953 -26.889 1.00 67.38 303 ASN A N 1
ATOM 2319 C CA . ASN A 1 303 ? 6.430 3.197 -26.150 1.00 67.38 303 ASN A CA 1
ATOM 2320 C C . ASN A 1 303 ? 7.298 4.285 -26.777 1.00 67.38 303 ASN A C 1
ATOM 2322 O O . ASN A 1 303 ? 8.523 4.211 -26.758 1.00 67.38 303 ASN A O 1
ATOM 2326 N N . ILE A 1 304 ? 6.662 5.309 -27.355 1.00 62.97 304 ILE A N 1
ATOM 2327 C CA . ILE A 1 304 ? 7.354 6.357 -28.128 1.00 62.97 304 ILE A CA 1
ATOM 2328 C C . ILE A 1 304 ? 8.327 7.171 -27.249 1.00 62.97 304 ILE A C 1
ATOM 2330 O O . ILE A 1 304 ? 9.294 7.715 -27.777 1.00 62.97 304 ILE A O 1
ATOM 2334 N N . GLY A 1 305 ? 8.098 7.237 -25.930 1.00 66.62 305 GLY A N 1
ATOM 2335 C CA . GLY A 1 305 ? 8.909 8.016 -24.986 1.00 66.62 305 GLY A CA 1
ATOM 2336 C C . GLY A 1 305 ? 10.043 7.259 -24.286 1.00 66.62 305 GLY A C 1
ATOM 2337 O O . GLY A 1 305 ? 10.892 7.901 -23.676 1.00 66.62 305 GLY A O 1
ATOM 2338 N N . THR A 1 306 ? 10.086 5.926 -24.365 1.00 71.50 306 THR A N 1
ATOM 2339 C CA . THR A 1 306 ? 10.925 5.100 -23.482 1.00 71.50 306 THR A CA 1
ATOM 2340 C C . THR A 1 306 ? 12.235 4.704 -24.151 1.00 71.50 306 THR A C 1
ATOM 2342 O O . THR A 1 306 ? 12.316 3.700 -24.854 1.00 71.50 306 THR A O 1
ATOM 2345 N N . ALA A 1 307 ? 13.270 5.521 -23.939 1.00 72.56 307 ALA A N 1
ATOM 2346 C CA . ALA A 1 307 ? 14.591 5.323 -24.527 1.00 72.56 307 ALA A CA 1
ATOM 2347 C C . ALA A 1 307 ? 15.321 4.069 -24.011 1.00 72.56 307 ALA A C 1
ATOM 2349 O O . ALA A 1 307 ? 16.121 3.496 -24.750 1.00 72.56 307 ALA A O 1
ATOM 2350 N N . TYR A 1 308 ? 15.050 3.646 -22.773 1.00 82.62 308 TYR A N 1
ATOM 2351 C CA . TYR A 1 308 ? 15.713 2.519 -22.114 1.00 82.62 308 TYR A CA 1
ATOM 2352 C C . TYR A 1 308 ? 14.703 1.599 -21.434 1.00 82.62 308 TYR A C 1
ATOM 2354 O O . TYR A 1 308 ? 13.684 2.054 -20.932 1.00 82.62 308 TYR A O 1
ATOM 2362 N N . PHE A 1 309 ? 14.978 0.300 -21.316 1.00 87.00 309 PHE A N 1
ATOM 2363 C CA . PHE A 1 309 ? 14.114 -0.553 -20.493 1.00 87.00 309 PHE A CA 1
ATOM 2364 C C . PHE A 1 309 ? 14.315 -0.254 -18.999 1.00 87.00 309 PHE A C 1
ATOM 2366 O O . PHE A 1 309 ? 13.351 -0.075 -18.247 1.00 87.00 309 PHE A O 1
ATOM 2373 N N . THR A 1 310 ? 15.577 -0.152 -18.576 1.00 90.56 310 THR A N 1
ATOM 2374 C CA . THR A 1 310 ? 15.956 0.115 -17.184 1.00 90.56 310 THR A CA 1
ATOM 2375 C C . THR A 1 310 ? 17.004 1.219 -17.090 1.00 90.56 310 THR A C 1
ATOM 2377 O O . THR A 1 310 ? 17.976 1.229 -17.847 1.00 90.56 310 THR A O 1
ATOM 2380 N N . GLU A 1 311 ? 16.839 2.112 -16.119 1.00 92.62 311 GLU A N 1
ATOM 2381 C CA . GLU A 1 311 ? 17.863 3.069 -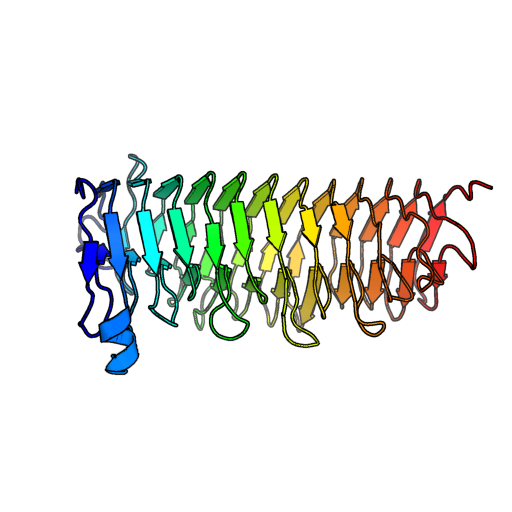15.700 1.00 92.62 311 GLU A CA 1
ATOM 2382 C C . GLU A 1 311 ? 18.479 2.630 -14.365 1.00 92.62 311 GLU A C 1
ATOM 2384 O O . GLU A 1 311 ? 17.762 2.310 -13.416 1.00 92.62 311 GLU A O 1
ATOM 2389 N N . ILE A 1 312 ? 19.810 2.616 -14.286 1.00 93.94 312 ILE A N 1
ATOM 2390 C CA . ILE A 1 312 ? 20.561 2.273 -13.076 1.00 93.94 312 ILE A CA 1
ATOM 2391 C C . ILE A 1 312 ? 21.612 3.357 -12.837 1.00 93.94 312 ILE A C 1
ATOM 2393 O O . ILE A 1 312 ? 22.477 3.590 -13.685 1.00 93.94 312 ILE A O 1
ATOM 2397 N N . SER A 1 313 ? 21.570 4.021 -11.680 1.00 93.38 313 SER A N 1
ATOM 2398 C CA . SER A 1 313 ? 22.531 5.087 -11.369 1.00 93.38 313 SER A CA 1
ATOM 2399 C C . SER A 1 313 ? 22.926 5.161 -9.892 1.00 93.38 313 SER A C 1
ATOM 2401 O O . SER A 1 313 ? 22.372 4.472 -9.022 1.00 93.38 313 SER A O 1
ATOM 2403 N N . GLY A 1 314 ? 23.938 5.990 -9.620 1.00 91.31 314 GLY A N 1
ATOM 2404 C CA . GLY A 1 314 ? 24.443 6.266 -8.278 1.00 91.31 314 GLY A CA 1
ATOM 2405 C C . GLY A 1 314 ? 25.260 5.115 -7.689 1.00 91.31 314 GLY A C 1
ATOM 2406 O O . GLY A 1 314 ? 26.067 4.485 -8.371 1.00 91.31 314 GLY A O 1
ATOM 2407 N N . THR A 1 315 ? 25.060 4.839 -6.402 1.00 92.06 315 THR A N 1
ATOM 2408 C CA . THR A 1 315 ? 25.768 3.791 -5.643 1.00 92.06 315 THR A CA 1
ATOM 2409 C C . THR A 1 315 ? 25.092 2.418 -5.717 1.00 92.06 315 THR A C 1
ATOM 2411 O O . THR A 1 315 ? 25.329 1.565 -4.857 1.00 92.06 315 THR A O 1
ATOM 2414 N N . SER A 1 316 ? 24.244 2.203 -6.728 1.00 94.50 316 SER A N 1
ATOM 2415 C CA . SER A 1 316 ? 23.538 0.936 -6.921 1.00 94.50 316 SER A CA 1
ATOM 2416 C C . SER A 1 316 ? 24.511 -0.226 -7.148 1.00 94.50 316 SER A C 1
ATOM 2418 O O . SER A 1 316 ? 25.512 -0.075 -7.850 1.00 94.50 316 SER A O 1
ATOM 2420 N N . ASP A 1 317 ? 24.218 -1.389 -6.563 1.00 91.50 317 ASP A N 1
ATOM 2421 C CA . ASP A 1 317 ? 25.078 -2.579 -6.628 1.00 91.50 317 ASP A CA 1
ATOM 2422 C C . ASP A 1 317 ? 24.261 -3.878 -6.560 1.00 91.50 317 ASP A C 1
ATOM 2424 O O . ASP A 1 317 ? 23.198 -3.928 -5.946 1.00 91.50 317 ASP A O 1
ATOM 2428 N N . ARG A 1 318 ? 24.760 -4.956 -7.171 1.00 91.31 318 ARG A N 1
ATOM 2429 C CA . ARG A 1 318 ? 24.082 -6.260 -7.251 1.00 91.31 318 ARG A CA 1
ATOM 2430 C C . ARG A 1 318 ? 22.688 -6.134 -7.868 1.00 91.31 318 ARG A C 1
ATOM 2432 O O . ARG A 1 318 ? 21.702 -6.631 -7.319 1.00 91.31 318 ARG A O 1
ATOM 2439 N N . VAL A 1 319 ? 22.624 -5.451 -9.011 1.00 94.69 319 VAL A N 1
ATOM 2440 C CA . VAL A 1 319 ? 21.405 -5.321 -9.816 1.00 94.69 319 VAL A CA 1
ATOM 2441 C C . VAL A 1 319 ? 21.461 -6.341 -10.954 1.00 94.69 319 VAL A C 1
ATOM 2443 O O . VAL A 1 319 ? 22.367 -6.307 -11.789 1.00 94.69 319 VAL A O 1
ATOM 2446 N N . LEU A 1 320 ? 20.500 -7.262 -10.978 1.00 93.94 320 LEU A N 1
ATOM 2447 C CA . LEU A 1 320 ? 20.338 -8.263 -12.030 1.00 93.94 320 LEU A CA 1
ATOM 2448 C C . LEU A 1 320 ? 19.200 -7.848 -12.961 1.00 93.94 320 LEU A C 1
ATOM 2450 O O . LEU A 1 320 ? 18.057 -7.747 -12.522 1.00 93.94 320 LEU A O 1
ATOM 2454 N N . VAL A 1 321 ? 19.499 -7.684 -14.249 1.00 92.31 321 VAL A N 1
ATOM 2455 C CA . VAL A 1 321 ? 18.503 -7.425 -15.298 1.00 92.31 321 VAL A CA 1
ATOM 2456 C C . VAL A 1 321 ? 18.564 -8.569 -16.305 1.00 92.31 321 VAL A C 1
ATOM 2458 O O . VAL A 1 321 ? 19.467 -8.599 -17.139 1.00 92.31 321 VAL A O 1
ATOM 2461 N N . ALA A 1 322 ? 17.641 -9.528 -16.229 1.00 90.38 322 ALA A N 1
ATOM 2462 C CA . ALA A 1 322 ? 17.735 -10.759 -17.020 1.00 90.38 322 ALA A CA 1
ATOM 2463 C C . ALA A 1 322 ? 16.410 -11.229 -17.627 1.00 90.38 322 ALA A C 1
ATOM 2465 O O . ALA A 1 322 ? 15.366 -11.170 -16.983 1.00 90.38 322 ALA A O 1
ATOM 2466 N N . ASN A 1 323 ? 16.457 -11.823 -18.818 1.00 90.75 323 ASN A N 1
ATOM 2467 C CA . ASN A 1 323 ? 15.310 -12.412 -19.518 1.00 90.75 323 ASN A CA 1
ATOM 2468 C C . ASN A 1 323 ? 14.165 -11.423 -19.787 1.00 90.75 323 ASN A C 1
ATOM 2470 O O . ASN A 1 323 ? 13.004 -11.823 -19.821 1.00 90.75 323 ASN A O 1
ATOM 2474 N N . ASN A 1 324 ? 14.467 -10.135 -19.931 1.00 89.50 324 ASN A N 1
ATOM 2475 C CA . ASN A 1 324 ? 13.467 -9.120 -20.244 1.00 89.50 324 ASN A CA 1
ATOM 2476 C C . ASN A 1 324 ? 13.364 -8.911 -21.765 1.00 89.50 324 ASN A C 1
ATOM 2478 O O . ASN A 1 324 ? 14.313 -9.189 -22.501 1.00 89.50 324 ASN A O 1
ATOM 2482 N N . ILE A 1 325 ? 12.213 -8.417 -22.224 1.00 86.69 325 ILE A N 1
ATOM 2483 C CA . ILE A 1 325 ? 11.923 -8.128 -23.635 1.00 86.69 325 ILE A CA 1
ATOM 2484 C C . ILE A 1 325 ? 11.566 -6.644 -23.758 1.00 86.69 325 ILE A C 1
ATOM 2486 O O . ILE A 1 325 ? 10.666 -6.169 -23.069 1.00 86.69 325 ILE A O 1
ATOM 2490 N N . ALA A 1 326 ? 12.225 -5.913 -24.652 1.00 80.12 326 ALA A N 1
ATOM 2491 C CA . ALA A 1 326 ? 11.907 -4.515 -24.935 1.00 80.12 326 ALA A CA 1
ATOM 2492 C C . ALA A 1 326 ? 11.929 -4.259 -26.445 1.00 80.12 326 ALA A C 1
ATOM 2494 O O . ALA A 1 326 ? 12.773 -4.818 -27.144 1.00 80.12 326 ALA A O 1
ATOM 2495 N N . ASP A 1 327 ? 11.013 -3.419 -26.925 1.00 71.94 327 ASP A N 1
ATOM 2496 C CA . ASP A 1 327 ? 11.015 -2.925 -28.304 1.00 71.94 327 ASP A CA 1
ATOM 2497 C C . ASP A 1 327 ? 12.042 -1.784 -28.456 1.00 71.94 327 ASP A C 1
ATOM 2499 O O . ASP A 1 327 ? 12.056 -0.825 -27.678 1.00 71.94 327 ASP A O 1
ATOM 2503 N N . THR A 1 328 ? 12.956 -1.919 -29.417 1.00 51.06 328 THR A N 1
ATOM 2504 C CA . THR A 1 328 ? 14.185 -1.127 -29.503 1.00 51.06 328 THR A CA 1
ATOM 2505 C C . THR A 1 328 ? 14.049 0.086 -30.409 1.00 51.06 328 THR A C 1
ATOM 2507 O O . THR A 1 328 ? 14.102 -0.021 -31.635 1.00 51.06 328 THR A O 1
ATOM 2510 N N . ARG A 1 329 ? 14.027 1.274 -29.801 1.00 55.44 329 ARG A N 1
ATOM 2511 C CA . ARG A 1 329 ? 14.501 2.500 -30.469 1.00 55.44 329 ARG A CA 1
ATOM 2512 C C . ARG A 1 329 ? 15.838 3.004 -29.906 1.00 55.44 329 ARG A C 1
ATOM 2514 O O . ARG A 1 329 ? 16.491 3.797 -30.577 1.00 55.44 329 ARG A O 1
ATOM 2521 N N . VAL A 1 330 ? 16.275 2.519 -28.733 1.00 53.88 330 VAL A N 1
ATOM 2522 C CA . VAL A 1 330 ? 17.586 2.791 -28.097 1.00 53.88 330 VAL A CA 1
ATOM 2523 C C . VAL A 1 330 ? 17.921 1.724 -27.021 1.00 53.88 330 VAL A C 1
ATOM 2525 O O . VAL A 1 330 ? 17.154 0.782 -26.834 1.00 53.88 330 VAL A O 1
ATOM 2528 N N . SER A 1 331 ? 19.109 1.814 -26.402 1.00 69.81 331 SER A N 1
ATOM 2529 C CA . SER A 1 331 ? 19.765 0.825 -25.517 1.00 69.81 331 SER A CA 1
ATOM 2530 C C . SER A 1 331 ? 18.882 0.172 -24.439 1.00 69.81 331 SER A C 1
ATOM 2532 O O . SER A 1 331 ? 18.048 0.819 -23.825 1.00 69.81 331 SER A O 1
ATOM 2534 N N . PHE A 1 332 ? 19.148 -1.096 -24.097 1.00 77.06 332 PHE A N 1
ATOM 2535 C CA . PHE A 1 332 ? 18.374 -1.816 -23.069 1.00 77.06 332 PHE A CA 1
ATOM 2536 C C . PHE A 1 332 ? 18.534 -1.224 -21.656 1.00 77.06 332 PHE A C 1
ATOM 2538 O O . PHE A 1 332 ? 17.572 -1.148 -20.892 1.00 77.06 332 PHE A O 1
ATOM 2545 N N . ILE A 1 333 ? 19.751 -0.798 -21.307 1.00 82.12 333 ILE A N 1
ATOM 2546 C CA . ILE A 1 333 ? 20.093 -0.269 -19.982 1.00 82.12 333 ILE A CA 1
ATOM 2547 C C . ILE A 1 333 ? 20.818 1.068 -20.146 1.00 82.12 333 ILE A C 1
ATOM 2549 O O . ILE A 1 333 ? 21.806 1.144 -20.878 1.00 82.12 333 ILE A O 1
ATOM 2553 N N . ALA A 1 334 ? 20.374 2.093 -19.419 1.00 79.62 334 ALA A N 1
ATOM 2554 C CA . ALA A 1 334 ? 21.178 3.276 -19.123 1.00 79.62 334 ALA A CA 1
ATOM 2555 C C . ALA A 1 334 ? 21.857 3.070 -17.764 1.00 79.62 334 ALA A C 1
ATOM 2557 O O . ALA A 1 334 ? 21.202 3.153 -16.728 1.00 79.62 334 ALA A O 1
ATOM 2558 N N . ASN A 1 335 ? 23.154 2.746 -17.764 1.00 81.12 335 ASN A N 1
ATOM 2559 C CA . ASN A 1 335 ? 23.900 2.451 -16.540 1.00 81.12 335 ASN A CA 1
ATOM 2560 C C . ASN A 1 335 ? 25.012 3.479 -16.301 1.00 81.12 335 ASN A C 1
ATOM 2562 O O . ASN A 1 335 ? 25.936 3.593 -17.104 1.00 81.12 335 ASN A O 1
ATOM 2566 N N . SER A 1 336 ? 24.942 4.178 -15.171 1.00 81.94 336 SER A N 1
ATOM 2567 C CA . SER A 1 336 ? 26.015 5.037 -14.650 1.00 81.94 336 SER A CA 1
ATOM 2568 C C . SER A 1 336 ? 26.464 4.636 -13.239 1.00 81.94 336 SER A C 1
ATOM 2570 O O . SER A 1 336 ? 27.200 5.376 -12.587 1.00 81.94 336 SER A O 1
ATOM 2572 N N . ALA A 1 337 ? 26.026 3.473 -12.750 1.00 78.94 337 ALA A N 1
ATOM 2573 C CA . ALA A 1 337 ? 26.401 2.971 -11.438 1.00 78.94 337 ALA A CA 1
ATOM 2574 C C . ALA A 1 337 ? 27.814 2.369 -11.434 1.00 78.94 337 ALA A C 1
ATOM 2576 O O . ALA A 1 337 ? 28.263 1.762 -12.405 1.00 78.94 337 ALA A O 1
ATOM 2577 N N . ALA A 1 338 ? 28.503 2.510 -10.300 1.00 67.44 338 ALA A N 1
ATOM 2578 C CA . ALA A 1 338 ? 29.851 1.970 -10.099 1.00 67.44 338 ALA A CA 1
ATOM 2579 C C . ALA A 1 338 ? 29.871 0.488 -9.657 1.00 67.44 338 ALA A C 1
ATOM 2581 O O . ALA A 1 338 ? 30.946 -0.101 -9.553 1.00 67.44 338 ALA A O 1
ATOM 2582 N N . GLY A 1 339 ? 28.708 -0.093 -9.339 1.00 68.75 339 GLY A N 1
ATOM 2583 C CA . GLY A 1 339 ? 28.570 -1.443 -8.788 1.00 68.75 339 GLY A CA 1
ATOM 2584 C C . GLY A 1 339 ? 28.441 -2.560 -9.828 1.00 68.75 339 GLY A C 1
ATOM 2585 O O . GLY A 1 339 ? 28.472 -2.345 -11.040 1.00 68.75 339 GLY A O 1
ATOM 2586 N N . SER A 1 340 ? 28.274 -3.787 -9.332 1.00 72.62 340 SER A N 1
ATOM 2587 C CA . SER A 1 340 ? 28.079 -4.979 -10.158 1.00 72.62 340 SER A CA 1
ATOM 2588 C C . SER A 1 340 ? 26.672 -5.003 -10.765 1.00 72.62 340 SER A C 1
ATOM 2590 O O . SER A 1 340 ? 25.670 -5.193 -10.071 1.00 72.62 340 SER A O 1
ATOM 2592 N N . VAL A 1 341 ? 26.598 -4.811 -12.081 1.00 77.19 341 VAL A N 1
ATOM 2593 C CA . VAL A 1 341 ? 25.370 -4.962 -12.871 1.00 77.19 341 VAL A CA 1
ATOM 2594 C C . VAL A 1 341 ? 25.553 -6.150 -13.804 1.00 77.19 341 VAL A C 1
ATOM 2596 O O . VAL A 1 341 ? 26.499 -6.181 -14.589 1.00 77.19 341 VAL A O 1
ATOM 2599 N N . VAL A 1 342 ? 24.656 -7.132 -13.713 1.00 76.06 342 VAL A N 1
ATOM 2600 C CA . VAL A 1 342 ? 24.639 -8.293 -14.613 1.00 76.06 342 VAL A CA 1
ATOM 2601 C C . VAL A 1 342 ? 23.436 -8.162 -15.534 1.00 76.06 342 VAL A C 1
ATOM 2603 O O . VAL A 1 342 ? 22.302 -8.064 -15.063 1.00 76.06 342 VAL A O 1
ATOM 2606 N N . SER A 1 343 ? 23.685 -8.166 -16.844 1.00 75.12 343 SER A N 1
ATOM 2607 C CA . SER A 1 343 ? 22.642 -8.079 -17.864 1.00 75.12 343 SER A CA 1
ATOM 2608 C C . SER A 1 343 ? 22.687 -9.271 -18.814 1.00 75.12 343 SER A C 1
ATOM 2610 O O . SER A 1 343 ? 23.722 -9.505 -19.434 1.00 75.12 343 SER A O 1
ATOM 2612 N N . ASP A 1 344 ? 21.561 -9.965 -18.964 1.00 74.69 344 ASP A N 1
ATOM 2613 C CA . ASP A 1 344 ? 21.361 -11.056 -19.928 1.00 74.69 344 ASP A CA 1
ATOM 2614 C C . ASP A 1 344 ? 19.948 -10.931 -20.526 1.00 74.69 344 ASP A C 1
ATOM 2616 O O . ASP A 1 344 ? 18.979 -11.450 -19.972 1.00 74.69 344 ASP A O 1
ATOM 2620 N N . ASN A 1 345 ? 19.789 -10.108 -21.571 1.00 72.00 345 ASN A N 1
ATOM 2621 C CA . ASN A 1 345 ? 18.479 -9.744 -22.128 1.00 72.00 345 ASN A CA 1
ATOM 2622 C C . ASN A 1 345 ? 18.431 -9.952 -23.643 1.00 72.00 345 ASN A C 1
ATOM 2624 O O . ASN A 1 345 ? 19.417 -9.715 -24.342 1.00 72.00 345 ASN A O 1
ATOM 2628 N N . ASN A 1 346 ? 17.252 -10.334 -24.140 1.00 59.81 346 ASN A N 1
ATOM 2629 C CA . ASN A 1 346 ? 17.008 -10.552 -25.560 1.00 59.81 346 ASN A CA 1
ATOM 2630 C C . ASN A 1 346 ? 16.451 -9.281 -26.206 1.00 59.81 346 ASN A C 1
ATOM 2632 O O . ASN A 1 346 ? 15.463 -8.712 -25.740 1.00 59.81 346 ASN A O 1
ATOM 2636 N N . ILE A 1 347 ? 17.060 -8.880 -27.319 1.00 55.69 347 ILE A N 1
ATOM 2637 C CA . ILE A 1 347 ? 16.525 -7.868 -28.230 1.00 55.69 347 ILE A CA 1
ATOM 2638 C C . ILE A 1 347 ? 15.801 -8.627 -29.345 1.00 55.69 347 ILE A C 1
ATOM 2640 O O . ILE A 1 347 ? 16.449 -9.337 -30.114 1.00 55.69 347 ILE A O 1
ATOM 2644 N N . ASN A 1 348 ? 14.472 -8.522 -29.409 1.00 50.22 348 ASN A N 1
ATOM 2645 C CA . ASN A 1 348 ? 13.698 -9.094 -30.512 1.00 50.22 348 ASN A CA 1
ATOM 2646 C C . ASN A 1 348 ? 13.477 -8.018 -31.581 1.00 50.22 348 ASN A C 1
ATOM 2648 O O . ASN A 1 348 ? 13.003 -6.932 -31.253 1.00 50.22 348 ASN A O 1
ATOM 2652 N N . PHE A 1 349 ? 13.856 -8.347 -32.820 1.00 46.53 349 PHE A N 1
ATOM 2653 C CA . PHE A 1 349 ? 13.689 -7.525 -34.024 1.00 46.53 349 PHE A CA 1
ATOM 2654 C C . PHE A 1 349 ? 12.260 -7.553 -34.564 1.00 46.53 349 PHE A C 1
ATOM 2656 O O . PHE A 1 349 ? 11.630 -8.637 -34.491 1.00 46.53 349 PHE A O 1
#

Sequence (349 aa):
MKGNNCEIMANVAGPALRLQPQCPIGGTPGLEVGYFQIDNLRFNGYFASQNGLIGRSAIQIGEVGKKFAGFQKCQLRDVFALGFNTPTIRLVGALTRMINFDRVVVNDGGLEIATHENNSFIGDLDFNNCQFGGTVTNPPLKIESAATGAASEIRGIRFFGTIFYGSGTLIYAHKNGRIGDLWFNSLQWEGSSNPVGAHALWIVVDDTADLFQIFIDNPYVVGFNGNAMLFERFGAARVKAVSVRGAKINEIMTAQYRPIVLTQFDDTSILDCDFFGQIAADSCVSVYNAKNVIISRCRSMPNIGTAYFTEISGTSDRVLVANNIADTRVSFIANSAAGSVVSDNNINF

Secondary structure (DSSP, 8-state):
-EEEEEEEE--SSSEEEEE---PBTT-SSSSB----EEEEEEEE-HHHHHTT-TT-EEEEE--TTBEE--SSPEEEEEEEEE--SS-SEEE-SSEEEEEEEEEEEEESS-EEEE--STT-EEEEEEEES-EEE--SSS-SEEEE---SSSPPEEEEEEEES-EEESS-EEEEE-TT-EEEEEEEES-EEE-TTPPTT--SEEEEE-TT-EEEEEEEES-EEEEESS-SEEEEE-TT-EEEEEEEES-EEEEE--TT--SEEEES--SEEEES-EE-S-B-SSEEEEEES-EEEEEES-EE---TT-SEEEEEETT-EEEEEEEEEE--SS-SEEE--SS-EEEEEEE--

Radius of gyration: 21.11 Å; chains: 1; bounding box: 61×38×68 Å

pLDDT: mean 89.18, std 10.31, range [46.53, 98.69]